Protein AF-A0A080WM13-F1 (afdb_monomer)

Sequence (183 aa):
MMDEALKKPSKRRIKKADGIDLADYADAEIEEVRKRMTDAARLDSIARKENRPAMHKLKMLPEVVSLLNRNQYVNSLIDPEINLLEAVKFFLEPLDDGSLPAYNIQRDLMAALLRLPINKETLIASGIGKVIVFYTKSKRPEIGIKRQAERLLAEWTRPILQRSDDYSKRVYEEVDFDPRYVT

InterPro domains:
  IPR017923 Transcription factor IIS, N-terminal [PF08711] (109-160)
  IPR017923 Transcription factor IIS, N-terminal [PS51319] (86-163)
  IPR035441 TFIIS/LEDGF domain superfamily [G3DSA:1.20.930.10] (23-166)
  IPR051037 RNA Polymerase II Transcription Factor IWS1 [PTHR46010] (2-180)

Solvent-accessible surface area (backbone atoms only — not comparable to full-atom values): 11029 Å² total; per-residue (Å²): 134,93,84,88,84,84,78,78,80,72,81,71,72,84,70,84,79,81,86,70,50,74,62,60,53,46,46,52,52,47,49,53,50,29,54,53,42,44,48,23,40,51,51,26,53,50,26,47,77,68,77,40,87,60,51,45,52,69,70,44,42,66,59,53,54,53,57,68,65,38,75,94,41,49,68,56,55,49,28,52,87,70,31,38,47,31,31,54,28,59,56,60,41,60,45,98,88,62,47,70,51,58,66,67,58,52,52,51,49,53,58,43,54,71,72,50,92,66,49,73,63,30,38,63,64,26,46,35,57,61,51,35,54,47,44,54,71,47,84,81,61,54,71,72,53,26,53,51,25,46,50,48,51,49,65,59,44,38,75,76,68,70,63,68,91,50,77,90,68,66,80,73,86,80,72,85,80,66,78,85,77,73,126

Mean predicted aligned error: 10.62 Å

Nearest PDB structures (foldseek):
  3o8z-assembly1_A  TM=9.354E-01  e=7.537E-11  Saccharomyces cerevisiae
  3nfq-assembly2_B  TM=9.398E-01  e=3.717E-10  Saccharomyces cerevisiae
  7xn7-assembly1_n  TM=9.592E-01  e=9.776E-10  Komagataella phaffii
  2xpp-assembly1_A  TM=9.517E-01  e=2.057E-08  Encephalitozoon cuniculi
  6zv1-assembly1_A  TM=9.000E-01  e=2.422E-07  Homo sapiens

pLDDT: mean 87.02, std 17.4, range [45.25, 98.75]

Organism: Trichophyton rubrum (strain ATCC MYA-4607 / CBS 118892) (NCBI:txid559305)

Secondary structure (DSSP, 8-state):
---S-------------S---HHHHHHHHHHHHHHHHHHHHHHHHHHHHTT----HHHHHHHHHHHHHT-GGGHHHHT-TTT-HHHHHHHHH---TTSPPPPHHHHHHHHHHHTTS---HHHHHHH-HHHHHHHHHH-SSS-HHHHHHHHHHHHHHHTTTTT--S-GGG---------GGG--

Foldseek 3Di:
DDDDPDDDPDPPDPPDDPPQPPLNVLLVVLLVLLVQLQVLLVVLLVCVVVVHDRCSNVVCLVVVLVSLPPPVNLCSCQDLVSLSLLSLLSQADQDPVRAGHDLCSLVSSLVSLLPHPHAPSSCVSNVSLVSLVCLCPDPRHDPNSNVSSVVSNCSHCCVVVVDDPPPVPDDDPPDPDDPVPDD

Structure (mmCIF, N/CA/C/O backbone):
data_AF-A0A080WM13-F1
#
_entry.id   AF-A0A080WM13-F1
#
loop_
_atom_site.group_PDB
_atom_site.id
_atom_site.type_symbol
_atom_site.label_atom_id
_atom_site.label_alt_id
_atom_site.label_comp_id
_atom_site.label_asym_id
_atom_site.label_entity_id
_atom_site.label_seq_id
_atom_site.pdbx_PDB_ins_code
_atom_site.Cartn_x
_atom_site.Cartn_y
_atom_site.Cartn_z
_atom_site.occupancy
_atom_site.B_iso_or_equiv
_atom_site.auth_seq_id
_atom_site.auth_comp_id
_atom_site.auth_asym_id
_atom_site.auth_atom_id
_atom_site.pdbx_PDB_model_num
ATOM 1 N N . MET A 1 1 ? -23.100 -19.941 -60.627 1.00 46.03 1 MET A N 1
ATOM 2 C CA . MET A 1 1 ? -21.758 -19.533 -60.161 1.00 46.03 1 MET A CA 1
ATOM 3 C C . MET A 1 1 ? -21.976 -18.231 -59.388 1.00 46.03 1 MET A C 1
ATOM 5 O O . MET A 1 1 ? -22.143 -17.214 -60.028 1.00 46.03 1 MET A O 1
ATOM 9 N N . MET A 1 2 ? -22.316 -18.171 -58.095 1.00 47.81 2 MET A N 1
ATOM 10 C CA . MET A 1 2 ? -21.687 -18.756 -56.900 1.00 47.81 2 MET A CA 1
ATOM 11 C C . MET A 1 2 ? -20.168 -18.583 -56.893 1.00 47.81 2 MET A C 1
ATOM 13 O O . MET A 1 2 ? -19.479 -19.584 -56.999 1.00 47.81 2 MET A O 1
ATOM 17 N N . ASP A 1 3 ? -19.685 -17.333 -56.823 1.00 50.75 3 ASP A N 1
ATOM 18 C CA . ASP A 1 3 ? -18.459 -17.003 -56.067 1.00 50.75 3 ASP A CA 1
ATOM 19 C C . ASP A 1 3 ? -18.240 -15.485 -55.832 1.00 50.75 3 ASP A C 1
ATOM 21 O O . ASP A 1 3 ? -17.163 -14.946 -56.066 1.00 50.75 3 ASP A O 1
ATOM 25 N N . GLU A 1 4 ? -19.260 -14.743 -55.383 1.00 50.62 4 GLU A N 1
ATOM 26 C CA . GLU A 1 4 ? -19.097 -13.303 -55.085 1.00 50.62 4 GLU A CA 1
ATOM 27 C C . GLU A 1 4 ? -19.695 -12.912 -53.729 1.00 50.62 4 GLU A C 1
ATOM 29 O O . GLU A 1 4 ? -20.431 -11.941 -53.584 1.00 50.62 4 GLU A O 1
ATOM 34 N N . ALA A 1 5 ? -19.406 -13.705 -52.697 1.00 54.12 5 ALA A N 1
ATOM 35 C CA . ALA A 1 5 ? -19.843 -13.387 -51.342 1.00 54.12 5 ALA A CA 1
ATOM 36 C C . ALA A 1 5 ? -18.945 -14.025 -50.280 1.00 54.12 5 ALA A C 1
ATOM 38 O O . ALA A 1 5 ? -19.422 -14.866 -49.537 1.00 54.12 5 ALA A O 1
ATOM 39 N N . LEU A 1 6 ? -17.660 -13.647 -50.186 1.00 55.00 6 LEU A N 1
ATOM 40 C CA . LEU A 1 6 ? -16.799 -13.985 -49.032 1.00 55.00 6 LEU A CA 1
ATOM 41 C C . LEU A 1 6 ? -15.522 -13.115 -48.966 1.00 55.00 6 LEU A C 1
ATOM 43 O O . LEU A 1 6 ? -14.398 -13.603 -48.921 1.00 55.00 6 LEU A O 1
ATOM 47 N N . LYS A 1 7 ? -15.669 -11.789 -48.877 1.00 52.06 7 LYS A N 1
ATOM 48 C CA . LYS A 1 7 ? -14.618 -10.929 -48.295 1.00 52.06 7 LYS A CA 1
ATOM 49 C C . LYS A 1 7 ? -15.181 -10.195 -47.086 1.00 52.06 7 LYS A C 1
ATOM 51 O O . LYS A 1 7 ? -15.676 -9.078 -47.179 1.00 52.06 7 LYS A O 1
ATOM 56 N N . LYS A 1 8 ? -15.107 -10.857 -45.925 1.00 49.03 8 LYS A N 1
ATOM 57 C CA . LYS A 1 8 ? -15.322 -10.222 -44.618 1.00 49.03 8 LYS A CA 1
ATOM 58 C C . LYS A 1 8 ? -14.336 -9.051 -44.485 1.00 49.03 8 LYS A C 1
ATOM 60 O O . LYS A 1 8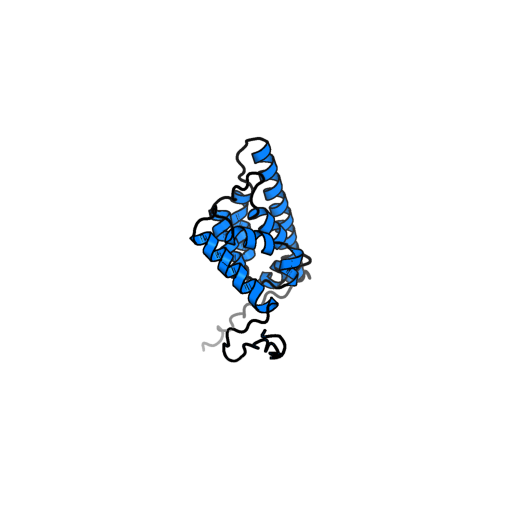 ? -13.133 -9.285 -44.630 1.00 49.03 8 LYS A O 1
ATOM 65 N N . PRO A 1 9 ? -14.778 -7.819 -44.182 1.00 45.25 9 PRO A N 1
ATOM 66 C CA . PRO A 1 9 ? -13.851 -6.763 -43.824 1.00 45.25 9 PRO A CA 1
ATOM 67 C C . PRO A 1 9 ? -13.192 -7.161 -42.502 1.00 45.25 9 PRO A C 1
ATOM 69 O O . PRO A 1 9 ? -13.828 -7.198 -41.449 1.00 45.25 9 PRO A O 1
ATOM 72 N N . SER A 1 10 ? -11.909 -7.519 -42.582 1.00 48.53 10 SER A N 1
ATOM 73 C CA . SER A 1 10 ? -11.010 -7.597 -41.435 1.00 48.53 10 SER A CA 1
ATOM 74 C C . SER A 1 10 ? -11.259 -6.365 -40.572 1.00 48.53 10 SER A C 1
ATOM 76 O O . SER A 1 10 ? -11.142 -5.240 -41.070 1.00 48.53 10 SER A O 1
ATOM 78 N N . LYS A 1 11 ? -11.675 -6.579 -39.315 1.00 49.88 11 LYS A N 1
ATOM 79 C CA . LYS A 1 11 ? -11.786 -5.530 -38.301 1.00 49.88 11 LYS A CA 1
ATOM 80 C C . LYS A 1 11 ? -10.430 -4.844 -38.246 1.00 49.88 11 LYS A C 1
ATOM 82 O O . LYS A 1 11 ? -9.495 -5.337 -37.616 1.00 49.88 11 LYS A O 1
ATOM 87 N N . ARG A 1 12 ? -10.315 -3.732 -38.974 1.00 46.84 12 ARG A N 1
ATOM 88 C CA . ARG A 1 12 ? -9.175 -2.834 -38.914 1.00 46.84 12 ARG A CA 1
ATOM 89 C C . ARG A 1 12 ? -9.019 -2.497 -37.441 1.00 46.84 12 ARG A C 1
ATOM 91 O O . ARG A 1 12 ? -9.889 -1.854 -36.862 1.00 46.84 12 ARG A O 1
ATOM 98 N N . ARG A 1 13 ? -7.929 -3.005 -36.854 1.00 49.91 13 ARG A N 1
ATOM 99 C CA . ARG A 1 13 ? -7.258 -2.442 -35.682 1.00 49.91 13 ARG A CA 1
ATOM 100 C C . ARG A 1 13 ? -7.575 -0.954 -35.649 1.00 49.91 13 ARG A C 1
ATOM 102 O O . ARG A 1 13 ? -7.212 -0.254 -36.594 1.00 49.91 13 ARG A O 1
ATOM 109 N N . ILE A 1 14 ? -8.280 -0.525 -34.608 1.00 54.00 14 ILE A N 1
ATOM 110 C CA . ILE A 1 14 ? -8.495 0.883 -34.296 1.00 54.00 14 ILE A CA 1
ATOM 111 C C . ILE A 1 14 ? -7.091 1.481 -34.170 1.00 54.00 14 ILE A C 1
ATOM 113 O O . ILE A 1 14 ? -6.392 1.299 -33.176 1.00 54.00 14 ILE A O 1
ATOM 117 N N . LYS A 1 15 ? -6.609 2.059 -35.271 1.00 49.53 15 LYS A N 1
ATOM 118 C CA . LYS A 1 15 ? -5.402 2.866 -35.310 1.00 49.53 15 LYS A CA 1
ATOM 119 C C . LYS A 1 15 ? -5.790 4.173 -34.642 1.00 49.53 15 LYS A C 1
ATOM 121 O O . LYS A 1 15 ? -6.624 4.882 -35.192 1.00 49.53 15 LYS A O 1
ATOM 126 N N . LYS A 1 16 ? -5.182 4.418 -33.477 1.00 55.41 16 LYS A N 1
ATOM 127 C CA . LYS A 1 16 ? -4.724 5.723 -32.981 1.00 55.41 16 LYS A CA 1
ATOM 128 C C . LYS A 1 16 ? -5.328 6.903 -33.756 1.00 55.41 16 LYS A C 1
ATOM 130 O O . LYS A 1 16 ? -4.712 7.400 -34.695 1.00 55.41 16 LYS A O 1
ATOM 135 N N . ALA A 1 17 ? -6.532 7.303 -33.377 1.00 47.34 17 ALA A N 1
ATOM 136 C CA . ALA A 1 17 ? -7.034 8.642 -33.632 1.00 47.34 17 ALA A CA 1
ATOM 137 C C . ALA A 1 17 ? -6.978 9.354 -32.276 1.00 47.34 17 ALA A C 1
ATOM 139 O O . ALA A 1 17 ? -7.395 8.761 -31.286 1.00 47.34 17 ALA A O 1
ATOM 140 N N . ASP A 1 18 ? -6.388 10.547 -32.259 1.00 55.22 18 ASP A N 1
ATOM 141 C CA . ASP A 1 18 ? -6.234 11.476 -31.122 1.00 55.22 18 ASP A CA 1
ATOM 142 C C . ASP A 1 18 ? -4.931 11.469 -30.317 1.00 55.22 18 ASP A C 1
ATOM 144 O O . ASP A 1 18 ? -4.881 12.108 -29.279 1.00 55.22 18 ASP A O 1
ATOM 148 N N . GLY A 1 19 ? -3.841 10.875 -30.818 1.00 53.22 19 GLY A N 1
ATOM 149 C CA . GLY A 1 19 ? -2.465 11.299 -30.475 1.00 53.22 19 GLY A CA 1
ATOM 150 C C . GLY A 1 19 ? -1.998 11.213 -29.010 1.00 53.22 19 GLY A C 1
ATOM 151 O O . GLY A 1 19 ? -0.817 11.435 -28.771 1.00 53.22 19 GLY A O 1
ATOM 152 N N . ILE A 1 20 ? -2.864 10.867 -28.059 1.00 57.84 20 ILE A N 1
ATOM 153 C CA . ILE A 1 20 ? -2.521 10.596 -26.666 1.00 57.84 20 ILE A CA 1
ATOM 154 C C . ILE A 1 20 ? -1.915 9.195 -26.639 1.00 57.84 20 ILE A C 1
ATOM 156 O O . ILE A 1 20 ? -2.535 8.234 -27.120 1.00 57.84 20 ILE A O 1
ATOM 160 N N . ASP A 1 21 ? -0.679 9.077 -26.151 1.00 81.06 21 ASP A N 1
ATOM 161 C CA . ASP A 1 21 ? -0.075 7.767 -25.968 1.00 81.06 21 ASP A CA 1
ATOM 162 C C . ASP A 1 21 ? -0.909 6.981 -24.947 1.00 81.06 21 ASP A C 1
ATOM 164 O O . ASP A 1 21 ? -1.404 7.521 -23.959 1.00 81.06 21 ASP A O 1
ATOM 168 N N . LEU A 1 22 ? -1.093 5.684 -25.186 1.00 78.69 22 LEU A N 1
ATOM 169 C CA . LEU A 1 22 ? -1.832 4.824 -24.261 1.00 78.69 22 LEU A CA 1
ATOM 170 C C . LEU A 1 22 ? -1.179 4.833 -22.865 1.00 78.69 22 LEU A C 1
ATOM 172 O O . LEU A 1 22 ? -1.876 4.650 -21.870 1.00 78.69 22 LEU A O 1
ATOM 176 N N . ALA A 1 23 ? 0.138 5.062 -22.821 1.00 82.25 23 ALA A N 1
ATOM 177 C CA . ALA A 1 23 ? 0.903 5.289 -21.601 1.00 82.25 23 ALA A CA 1
ATOM 178 C C . ALA A 1 23 ? 0.481 6.587 -20.890 1.00 82.25 23 ALA A C 1
ATOM 180 O O . ALA A 1 23 ? 0.056 6.519 -19.743 1.00 82.25 23 ALA A O 1
ATOM 181 N N . ASP A 1 24 ? 0.466 7.727 -21.589 1.00 88.44 24 ASP A N 1
ATOM 182 C CA . ASP A 1 24 ? 0.069 9.023 -21.015 1.00 88.44 24 ASP A CA 1
ATOM 183 C C . ASP A 1 24 ? -1.349 8.985 -20.423 1.00 88.44 24 ASP A C 1
ATOM 185 O O . ASP A 1 24 ? -1.625 9.569 -19.374 1.00 88.44 24 ASP A O 1
ATOM 189 N N . TYR A 1 25 ? -2.266 8.267 -21.083 1.00 90.12 25 TYR A N 1
ATOM 190 C CA . TYR A 1 25 ? -3.621 8.069 -20.569 1.00 90.12 25 TYR A CA 1
ATOM 191 C C . TYR A 1 25 ? -3.640 7.231 -19.282 1.00 90.12 25 TYR A C 1
ATOM 193 O O . TYR A 1 25 ? -4.361 7.564 -18.340 1.00 90.12 25 TYR A O 1
ATOM 201 N N . ALA A 1 26 ? -2.860 6.146 -19.232 1.00 91.25 26 ALA A N 1
ATOM 202 C CA . ALA A 1 26 ? -2.758 5.304 -18.044 1.00 91.25 26 ALA A CA 1
ATOM 203 C C . ALA A 1 26 ? -2.172 6.088 -16.862 1.00 91.25 26 ALA A C 1
ATOM 205 O O . ALA A 1 26 ? -2.720 6.027 -15.761 1.00 91.25 26 ALA A O 1
ATOM 206 N N . ASP A 1 27 ? -1.117 6.863 -17.104 1.00 94.75 27 ASP A N 1
ATOM 207 C CA . ASP A 1 27 ? -0.458 7.682 -16.088 1.00 94.75 27 ASP A CA 1
ATOM 208 C C . ASP A 1 27 ? -1.418 8.738 -15.528 1.00 94.75 27 ASP A C 1
ATOM 210 O O . ASP A 1 27 ? -1.539 8.883 -14.311 1.00 94.75 27 ASP A O 1
ATOM 214 N N . ALA A 1 28 ? -2.179 9.414 -16.397 1.00 95.44 28 ALA A N 1
ATOM 215 C CA . ALA A 1 28 ? -3.189 10.384 -15.983 1.00 95.44 28 ALA A CA 1
ATOM 216 C C . ALA A 1 28 ? -4.322 9.748 -15.154 1.00 95.44 28 ALA A C 1
ATOM 218 O O . ALA A 1 28 ? -4.704 10.298 -14.117 1.00 95.44 28 ALA A O 1
ATOM 219 N N . GLU A 1 29 ? -4.842 8.585 -15.571 1.00 96.06 29 GLU A N 1
ATOM 220 C CA . GLU A 1 29 ? -5.883 7.854 -14.828 1.00 96.06 29 GLU A CA 1
ATOM 221 C C . GLU A 1 29 ? -5.368 7.417 -13.447 1.00 96.06 29 GLU A C 1
ATOM 223 O O . GLU A 1 29 ? -6.053 7.587 -12.434 1.00 96.06 29 GLU A O 1
ATOM 228 N N . ILE A 1 30 ? -4.145 6.885 -13.380 1.00 97.88 30 ILE A N 1
ATOM 229 C CA . ILE A 1 30 ? -3.531 6.442 -12.124 1.00 97.88 30 ILE A CA 1
ATOM 230 C C . ILE A 1 30 ? -3.275 7.627 -11.196 1.00 97.88 30 ILE A C 1
ATOM 232 O O . ILE A 1 30 ? -3.552 7.528 -10.001 1.00 97.88 30 ILE A O 1
ATOM 236 N N . GLU A 1 31 ? -2.792 8.748 -11.725 1.00 98.00 31 GLU A N 1
ATOM 237 C CA . GLU A 1 31 ? -2.545 9.959 -10.947 1.00 98.00 31 GLU A CA 1
ATOM 238 C C . GLU A 1 31 ? -3.843 10.534 -10.362 1.00 98.00 31 GLU A C 1
ATOM 240 O O . GLU A 1 31 ? -3.883 10.962 -9.204 1.00 98.00 31 GLU A O 1
ATOM 245 N N . GLU A 1 32 ? -4.940 10.503 -11.121 1.00 97.88 32 GLU A N 1
ATOM 246 C CA . GLU A 1 32 ? -6.253 10.904 -10.616 1.00 97.88 32 GLU A CA 1
ATOM 247 C C . GLU A 1 32 ? -6.730 9.981 -9.484 1.00 97.88 32 GLU A C 1
ATOM 249 O O . GLU A 1 32 ? -7.150 10.453 -8.418 1.00 97.88 32 GLU A O 1
ATOM 254 N N . VAL A 1 33 ? -6.625 8.661 -9.676 1.00 98.38 33 VAL A N 1
ATOM 255 C CA . VAL A 1 33 ? -6.988 7.679 -8.646 1.00 98.38 33 VAL A CA 1
ATOM 256 C C . VAL A 1 33 ? -6.112 7.860 -7.407 1.00 98.38 33 VAL A C 1
ATOM 258 O O . VAL A 1 33 ? -6.638 7.872 -6.295 1.00 98.38 33 VAL A O 1
ATOM 261 N N . ARG A 1 34 ? -4.805 8.092 -7.567 1.00 98.50 34 ARG A N 1
ATOM 262 C CA . ARG A 1 34 ? -3.876 8.362 -6.462 1.00 98.50 34 ARG A CA 1
ATOM 263 C C . ARG A 1 34 ? -4.334 9.549 -5.620 1.00 98.50 34 ARG A C 1
ATOM 265 O O . ARG A 1 34 ? -4.429 9.424 -4.399 1.00 98.50 34 ARG A O 1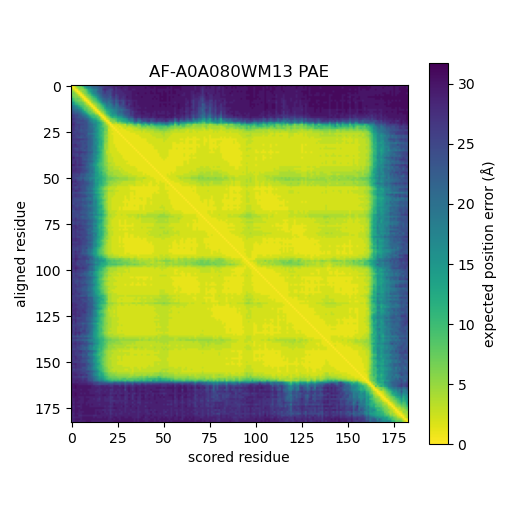
ATOM 272 N N . LYS A 1 35 ? -4.678 10.678 -6.250 1.00 98.50 35 LYS A N 1
ATOM 273 C CA . LYS A 1 35 ? -5.185 11.872 -5.547 1.00 98.50 35 LYS A CA 1
ATOM 274 C C . LYS A 1 35 ? -6.444 11.557 -4.745 1.00 98.50 35 LYS A C 1
ATOM 276 O O . LYS A 1 35 ? -6.521 11.901 -3.565 1.00 98.50 35 LYS A O 1
ATOM 281 N N . ARG A 1 36 ? -7.408 10.858 -5.354 1.00 98.62 36 ARG A N 1
ATOM 282 C CA . ARG A 1 36 ? -8.655 10.462 -4.680 1.00 98.62 36 ARG A CA 1
ATOM 283 C C . ARG A 1 36 ? -8.411 9.478 -3.535 1.00 98.62 36 ARG A C 1
ATOM 285 O O . ARG A 1 36 ? -9.059 9.599 -2.498 1.00 98.62 36 ARG A O 1
ATOM 292 N N . MET A 1 37 ? -7.451 8.561 -3.669 1.00 98.75 37 MET A N 1
ATOM 293 C CA . MET A 1 37 ? -7.059 7.645 -2.594 1.00 98.75 37 MET A CA 1
ATOM 294 C C . MET A 1 37 ? -6.463 8.405 -1.409 1.00 98.75 37 MET A C 1
ATOM 296 O O . MET A 1 37 ? -6.899 8.216 -0.272 1.00 98.75 37 MET A O 1
ATOM 300 N N . THR A 1 38 ? -5.506 9.297 -1.658 1.00 98.50 38 THR A N 1
ATOM 301 C CA . THR A 1 38 ? -4.903 10.122 -0.604 1.00 98.50 38 THR A CA 1
ATOM 302 C C . THR A 1 38 ? -5.965 10.946 0.122 1.00 98.50 38 THR A C 1
ATOM 304 O O . THR A 1 38 ? -5.982 10.992 1.355 1.00 98.50 38 THR A O 1
ATOM 307 N N . ASP A 1 39 ? -6.914 11.524 -0.617 1.00 98.56 39 ASP A N 1
ATOM 308 C CA . ASP A 1 39 ? -7.994 12.301 -0.014 1.00 98.56 39 ASP A CA 1
ATOM 309 C C . ASP A 1 39 ? -8.976 11.421 0.779 1.00 98.56 39 ASP A C 1
ATOM 311 O O . ASP A 1 39 ? -9.350 11.768 1.897 1.00 98.56 39 ASP A O 1
ATOM 315 N N . ALA A 1 40 ? -9.314 10.222 0.290 1.00 98.56 40 ALA A N 1
ATOM 316 C CA . ALA A 1 40 ? -10.130 9.255 1.028 1.00 98.56 40 ALA A CA 1
ATOM 317 C C . ALA A 1 40 ? -9.473 8.822 2.351 1.00 98.56 40 ALA A C 1
ATOM 319 O O . ALA A 1 40 ? -10.147 8.713 3.381 1.00 98.56 40 ALA A O 1
ATOM 320 N N . ALA A 1 41 ? -8.155 8.601 2.356 1.00 98.12 41 ALA A N 1
ATOM 321 C CA . ALA A 1 41 ? -7.412 8.287 3.573 1.00 98.12 41 ALA A CA 1
ATOM 322 C C . ALA A 1 41 ? -7.428 9.461 4.568 1.00 98.12 41 ALA A C 1
ATOM 324 O O . ALA A 1 41 ? -7.696 9.254 5.758 1.00 98.12 41 ALA A O 1
ATOM 325 N N . ARG A 1 42 ? -7.227 10.693 4.077 1.00 97.75 42 ARG A N 1
ATOM 326 C CA . ARG A 1 42 ? -7.302 11.929 4.870 1.00 97.75 42 ARG A CA 1
ATOM 327 C C . ARG A 1 42 ? -8.692 12.138 5.475 1.00 97.75 42 ARG A C 1
ATOM 329 O O . ARG A 1 42 ? -8.799 12.374 6.678 1.00 97.75 42 ARG A O 1
ATOM 336 N N . LEU A 1 43 ? -9.749 12.015 4.674 1.00 98.12 43 LEU A N 1
ATOM 337 C CA . LEU A 1 43 ? -11.139 12.175 5.111 1.00 98.12 43 LEU A CA 1
ATOM 338 C C . LEU A 1 43 ? -11.531 1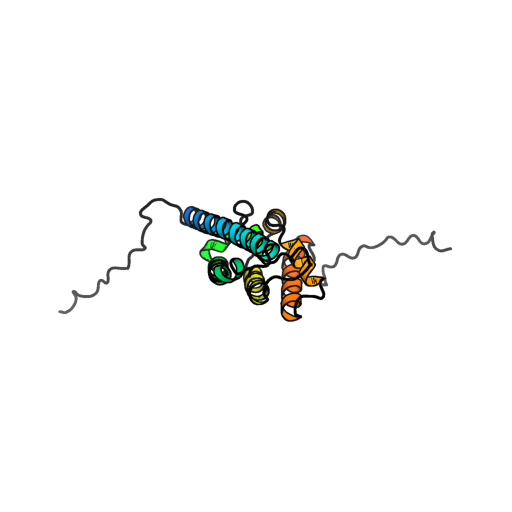1.141 6.167 1.00 98.12 43 LEU A C 1
ATOM 340 O O . LEU A 1 43 ? -12.203 11.479 7.136 1.00 98.12 43 LEU A O 1
ATOM 344 N N . ASP A 1 44 ? -11.070 9.897 6.035 1.00 97.50 44 ASP A N 1
ATOM 345 C CA . ASP A 1 44 ? -11.283 8.884 7.068 1.00 97.50 44 ASP A CA 1
ATOM 346 C C . ASP A 1 44 ? -10.528 9.190 8.368 1.00 97.50 44 ASP A C 1
ATOM 348 O O . ASP A 1 44 ? -11.048 8.913 9.447 1.00 97.50 44 ASP A O 1
ATOM 352 N N . SER A 1 45 ? -9.320 9.759 8.292 1.00 95.19 45 SER A N 1
ATOM 353 C CA . SER A 1 45 ? -8.592 10.219 9.484 1.00 95.19 45 SER A CA 1
ATOM 354 C C . SER A 1 45 ? -9.361 11.332 10.204 1.00 95.19 45 SER A C 1
ATOM 356 O O . SER A 1 45 ? -9.564 11.254 11.416 1.00 95.19 45 SER A O 1
ATOM 358 N N . ILE A 1 46 ? -9.878 12.315 9.457 1.00 96.06 46 ILE A N 1
ATOM 359 C CA . ILE A 1 46 ? -10.714 13.401 9.993 1.00 96.06 46 ILE A CA 1
ATOM 360 C C . ILE A 1 46 ? -11.996 12.845 10.618 1.00 96.06 46 ILE A C 1
ATOM 362 O O . ILE A 1 46 ? -12.278 13.133 11.777 1.00 96.06 46 ILE A O 1
ATOM 366 N N . ALA A 1 47 ? -12.735 11.997 9.895 1.00 96.00 47 ALA A N 1
ATOM 367 C CA . ALA A 1 47 ? -13.980 11.414 10.387 1.00 96.00 47 ALA A CA 1
ATOM 368 C C . ALA A 1 47 ? -13.770 10.682 11.719 1.00 96.00 47 ALA A C 1
ATOM 370 O O . ALA A 1 47 ? -14.537 10.897 12.652 1.00 96.00 47 ALA A O 1
ATOM 371 N N . ARG A 1 48 ? -12.693 9.894 11.855 1.00 93.00 48 ARG A N 1
ATOM 372 C CA . ARG A 1 48 ? -12.383 9.226 13.128 1.00 93.00 48 ARG A CA 1
ATOM 373 C C . ARG A 1 48 ? -12.035 10.201 14.247 1.00 93.00 48 ARG A C 1
ATOM 375 O O . ARG A 1 48 ? -12.530 10.013 15.352 1.00 93.00 48 ARG A O 1
ATOM 382 N N . LYS A 1 49 ? -11.234 11.239 13.976 1.00 93.56 49 LYS A N 1
ATOM 383 C CA . LYS A 1 49 ? -10.923 12.288 14.968 1.00 93.56 49 LYS A CA 1
ATOM 384 C C . LYS A 1 49 ? -12.187 12.999 15.460 1.00 93.56 49 LYS A C 1
ATOM 386 O O . LYS A 1 49 ? -12.271 13.372 16.623 1.00 93.56 49 LYS A O 1
ATOM 391 N N . GLU A 1 50 ? -13.186 13.124 14.593 1.00 95.56 50 GLU A N 1
ATOM 392 C CA . GLU A 1 50 ? -14.507 13.680 14.900 1.00 95.56 50 GLU A CA 1
ATOM 393 C C . GLU A 1 50 ? -15.504 12.645 15.463 1.00 95.56 50 GLU A C 1
ATOM 395 O O . GLU A 1 50 ? -16.686 12.954 15.607 1.00 95.56 50 GLU A O 1
ATOM 400 N N . ASN A 1 51 ? -15.063 11.421 15.781 1.00 94.62 51 ASN A N 1
ATOM 401 C CA . ASN A 1 51 ? -15.905 10.301 16.230 1.00 94.62 51 ASN A CA 1
ATOM 402 C C . ASN A 1 51 ? -17.061 9.951 15.271 1.00 94.62 51 ASN A C 1
ATOM 404 O O . ASN A 1 51 ? -18.128 9.497 15.686 1.00 94.62 51 ASN A O 1
ATOM 408 N N . ARG A 1 52 ? -16.851 10.144 13.967 1.00 96.00 52 ARG A N 1
ATOM 409 C CA . ARG A 1 52 ? -17.778 9.767 12.896 1.00 96.00 52 ARG A CA 1
ATOM 410 C C . ARG A 1 52 ? -17.299 8.509 12.161 1.00 96.00 52 ARG A C 1
ATOM 412 O O . ARG A 1 52 ? -16.095 8.255 12.079 1.00 96.00 52 ARG A O 1
ATOM 419 N N . PRO A 1 53 ? -18.218 7.724 11.570 1.00 94.25 53 PRO A N 1
ATOM 420 C CA . PRO A 1 53 ? -17.854 6.572 10.750 1.00 94.25 53 PRO A CA 1
ATOM 421 C C . PRO A 1 53 ? -16.949 6.950 9.567 1.00 94.25 53 PRO A C 1
ATOM 423 O O . PRO A 1 53 ? -17.284 7.813 8.756 1.00 94.25 53 PRO A O 1
ATOM 426 N N . ALA A 1 54 ? -15.821 6.253 9.442 1.00 95.44 54 ALA A N 1
ATOM 427 C CA . ALA A 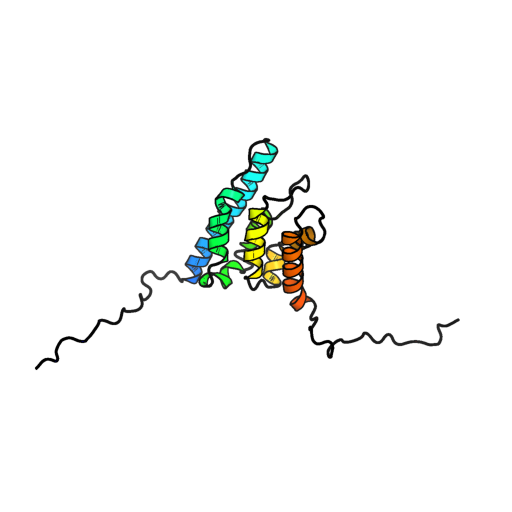1 54 ? -14.844 6.422 8.369 1.00 95.44 54 ALA A CA 1
ATOM 428 C C . ALA A 1 54 ? -15.065 5.366 7.275 1.00 95.44 54 ALA A C 1
ATOM 430 O O . ALA A 1 54 ? -14.736 4.193 7.458 1.00 95.44 54 ALA A O 1
ATOM 431 N N . MET A 1 55 ? -15.664 5.778 6.155 1.00 96.50 55 MET A N 1
ATOM 432 C CA . MET A 1 55 ? -16.121 4.879 5.087 1.00 96.50 55 MET A CA 1
ATOM 433 C C . MET A 1 55 ? -15.500 5.179 3.717 1.00 96.50 55 MET A C 1
ATOM 435 O O . MET A 1 55 ? -15.781 4.456 2.762 1.00 96.50 55 MET A O 1
ATOM 439 N N . HIS A 1 56 ? -14.685 6.224 3.575 1.00 98.38 56 HIS A N 1
ATOM 440 C CA . HIS A 1 56 ? -14.183 6.677 2.275 1.00 98.38 56 HIS A CA 1
ATOM 441 C C . HIS A 1 56 ? -13.228 5.654 1.662 1.00 98.38 56 HIS A C 1
ATOM 443 O O . HIS A 1 56 ? -13.417 5.270 0.508 1.00 98.38 56 HIS A O 1
ATOM 449 N N . LYS A 1 57 ? -12.278 5.119 2.444 1.00 98.38 57 LYS A N 1
ATOM 450 C CA . LYS A 1 57 ? -11.383 4.056 1.958 1.00 98.38 57 LYS A CA 1
ATOM 451 C C . LYS A 1 57 ? -12.154 2.803 1.545 1.00 98.38 57 LYS A C 1
ATOM 453 O O . LYS A 1 57 ? -11.880 2.217 0.504 1.00 98.38 57 LYS A O 1
ATOM 458 N N . LEU A 1 58 ? -13.150 2.414 2.342 1.00 97.94 58 LEU A N 1
ATOM 459 C CA . LEU A 1 58 ? -14.004 1.257 2.063 1.00 97.94 58 LEU A CA 1
ATOM 460 C C . LEU A 1 58 ? -14.799 1.418 0.765 1.00 97.94 58 LEU A C 1
ATOM 462 O O . LEU A 1 58 ? -14.867 0.481 -0.024 1.00 97.94 58 LEU A O 1
ATOM 466 N N . LYS A 1 59 ? -15.374 2.604 0.533 1.00 98.31 59 LYS A N 1
ATOM 467 C CA . LYS A 1 59 ? -16.114 2.917 -0.697 1.00 98.31 59 LYS A CA 1
ATOM 468 C C . LYS A 1 59 ? -15.219 2.892 -1.934 1.00 98.31 59 LYS A C 1
ATOM 470 O O . LYS A 1 59 ? -15.674 2.475 -2.991 1.00 98.31 59 LYS A O 1
ATOM 475 N N . MET A 1 60 ? -13.965 3.316 -1.797 1.00 98.44 60 MET A N 1
ATOM 476 C CA . MET A 1 60 ? -13.019 3.385 -2.910 1.00 98.44 60 MET A CA 1
ATOM 477 C C . MET A 1 60 ? -12.336 2.042 -3.220 1.00 98.44 60 MET A C 1
ATOM 479 O O . MET A 1 60 ? -11.869 1.828 -4.335 1.00 98.44 60 MET A O 1
ATOM 483 N N . LEU A 1 61 ? -12.298 1.110 -2.261 1.00 98.69 61 LEU A N 1
ATOM 484 C CA . LEU A 1 61 ? -11.589 -0.168 -2.388 1.00 98.69 61 LEU A CA 1
ATOM 485 C C . LEU A 1 61 ? -11.884 -0.947 -3.692 1.00 98.69 61 LEU A C 1
ATOM 487 O O . LEU A 1 61 ? -10.918 -1.401 -4.306 1.00 98.69 61 LEU A O 1
ATOM 491 N N . PRO A 1 62 ? -13.141 -1.095 -4.169 1.00 98.56 62 PRO A N 1
ATOM 492 C CA . PRO A 1 62 ? -13.416 -1.840 -5.401 1.00 98.56 62 PRO A CA 1
ATOM 493 C C . PRO A 1 62 ? -12.745 -1.236 -6.640 1.00 98.56 62 PRO A C 1
ATOM 495 O O . PRO A 1 62 ? -12.243 -1.964 -7.495 1.00 98.56 62 PRO A O 1
ATOM 498 N N . GLU A 1 63 ? -12.706 0.093 -6.723 1.00 98.44 63 GLU A N 1
ATOM 499 C CA . GLU A 1 63 ? -12.055 0.815 -7.813 1.00 98.44 63 GLU A CA 1
ATOM 500 C C . GLU A 1 63 ? -10.537 0.627 -7.766 1.00 98.44 63 GLU A C 1
ATOM 502 O O . GLU A 1 63 ? -9.929 0.273 -8.776 1.00 98.44 63 GLU A O 1
ATOM 507 N N . VAL A 1 64 ? -9.937 0.778 -6.581 1.00 98.56 64 VAL A N 1
ATOM 508 C CA . VAL A 1 64 ? -8.492 0.598 -6.376 1.00 98.56 64 VAL A CA 1
ATOM 509 C C . VAL A 1 64 ? -8.065 -0.818 -6.752 1.00 98.56 64 VAL A C 1
ATOM 511 O O . VAL A 1 64 ? -7.106 -1.006 -7.496 1.00 98.56 64 VAL A O 1
ATOM 514 N N . VAL A 1 65 ? -8.798 -1.833 -6.289 1.00 98.44 65 VAL A N 1
ATOM 515 C CA . VAL A 1 65 ? -8.508 -3.237 -6.614 1.00 98.44 65 VAL A CA 1
ATOM 516 C C . VAL A 1 65 ? -8.676 -3.498 -8.112 1.00 98.44 65 VAL A C 1
ATOM 518 O O . VAL A 1 65 ? -7.870 -4.222 -8.694 1.00 98.44 65 VAL A O 1
ATOM 521 N N . SER A 1 66 ? -9.688 -2.911 -8.756 1.00 98.06 66 SER A N 1
ATOM 522 C CA . SER A 1 66 ? -9.871 -3.014 -10.208 1.00 98.06 66 SER A CA 1
ATOM 523 C C . SER A 1 66 ? -8.677 -2.432 -10.967 1.00 98.06 66 SER A C 1
ATOM 525 O O . SER A 1 66 ? -8.130 -3.101 -11.845 1.00 98.06 66 SER A O 1
ATOM 527 N N . LEU A 1 67 ? -8.219 -1.235 -10.583 1.00 98.06 67 LEU A N 1
ATOM 528 C CA . LEU A 1 67 ? -7.062 -0.570 -11.181 1.00 98.06 67 LEU A CA 1
ATOM 529 C C . LEU A 1 67 ? -5.779 -1.402 -11.022 1.00 98.06 67 LEU A C 1
ATOM 531 O O . LEU A 1 67 ? -5.106 -1.672 -12.014 1.00 98.06 67 LEU A O 1
ATOM 535 N N . LEU A 1 68 ? -5.481 -1.871 -9.804 1.00 97.88 68 LEU A N 1
ATOM 536 C CA . LEU A 1 68 ? -4.271 -2.653 -9.503 1.00 97.88 68 LEU A CA 1
ATOM 537 C C . LEU A 1 68 ? -4.204 -3.993 -10.258 1.00 97.88 68 LEU A C 1
ATOM 539 O O . LEU A 1 68 ? -3.126 -4.561 -10.403 1.00 97.88 68 LEU A O 1
ATOM 543 N N . ASN A 1 69 ? -5.337 -4.510 -10.742 1.00 96.38 69 ASN A N 1
ATOM 544 C CA . ASN A 1 69 ? -5.397 -5.749 -11.524 1.00 96.38 69 ASN A CA 1
ATOM 545 C C . ASN A 1 69 ? -5.293 -5.526 -13.047 1.00 96.38 69 ASN A C 1
ATOM 547 O O . ASN A 1 69 ? -5.365 -6.493 -13.810 1.00 96.38 69 ASN A O 1
ATOM 551 N N . ARG A 1 70 ? -5.136 -4.284 -13.528 1.00 96.06 70 ARG A N 1
ATOM 552 C CA . ARG A 1 70 ? -4.997 -4.004 -14.964 1.00 96.06 70 ARG A CA 1
ATOM 553 C C . ARG A 1 70 ? -3.572 -4.289 -15.438 1.00 96.06 70 ARG A C 1
ATOM 555 O O . ARG A 1 70 ? -2.682 -3.459 -15.299 1.00 96.06 70 ARG A O 1
ATOM 562 N N . ASN A 1 71 ? -3.381 -5.431 -16.099 1.00 94.00 71 ASN A N 1
ATOM 563 C CA . ASN A 1 71 ? -2.077 -5.847 -16.643 1.00 94.00 71 ASN A CA 1
ATOM 564 C C . ASN A 1 71 ? -1.425 -4.796 -17.556 1.00 94.00 71 ASN A C 1
ATOM 566 O O . ASN A 1 71 ? -0.211 -4.628 -17.542 1.00 94.00 71 ASN A O 1
ATOM 570 N N . GLN A 1 72 ? -2.229 -4.075 -18.340 1.00 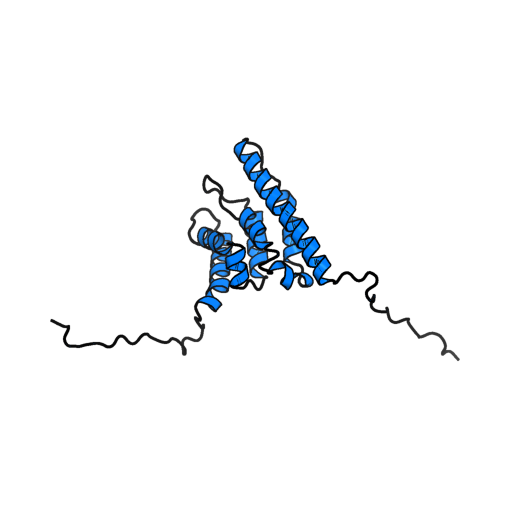93.44 72 GLN A N 1
ATOM 571 C CA . GLN A 1 72 ? -1.730 -3.048 -19.257 1.00 93.44 72 GLN A CA 1
ATOM 572 C C . GLN A 1 72 ? -1.187 -1.798 -18.540 1.00 93.44 72 GLN A C 1
ATOM 574 O O . GLN A 1 72 ? -0.524 -0.991 -19.177 1.00 93.44 72 GLN A O 1
ATOM 579 N N . TYR A 1 73 ? -1.460 -1.639 -17.239 1.00 95.94 73 TYR A N 1
ATOM 580 C CA . TYR A 1 73 ? -1.031 -0.495 -16.427 1.00 95.94 73 TYR A CA 1
ATOM 581 C C . TYR A 1 73 ? 0.142 -0.827 -15.506 1.00 95.94 73 TYR A C 1
ATOM 583 O O . TYR A 1 73 ? 0.601 0.044 -14.782 1.00 95.94 73 TYR A O 1
ATOM 591 N N . VAL A 1 74 ? 0.644 -2.068 -15.513 1.00 96.12 74 VAL A N 1
ATOM 592 C CA . VAL A 1 74 ? 1.637 -2.538 -14.531 1.00 96.12 74 VAL A CA 1
ATOM 593 C C . VAL A 1 74 ? 2.850 -1.616 -14.434 1.00 96.12 74 VAL A C 1
ATOM 595 O O . VAL A 1 74 ? 3.244 -1.303 -13.318 1.00 96.12 74 VAL A O 1
ATOM 598 N N . ASN A 1 75 ? 3.389 -1.146 -15.564 1.00 95.19 75 ASN A N 1
ATOM 599 C CA . ASN A 1 75 ? 4.545 -0.245 -15.576 1.00 95.19 75 ASN A CA 1
ATOM 600 C C . ASN A 1 75 ? 4.247 1.068 -14.838 1.00 95.19 75 ASN A C 1
ATOM 602 O O . ASN A 1 75 ? 4.989 1.430 -13.934 1.00 95.19 75 ASN A O 1
ATOM 606 N N . SER A 1 76 ? 3.124 1.711 -15.152 1.00 96.56 76 SER A N 1
ATOM 607 C CA . SER A 1 76 ? 2.678 2.948 -14.505 1.00 96.56 76 SER A CA 1
ATOM 608 C C . SER A 1 76 ? 2.287 2.744 -13.032 1.00 96.56 76 SER A C 1
ATOM 610 O O . SER A 1 76 ? 2.517 3.603 -12.188 1.00 96.56 76 SER A O 1
ATOM 612 N N . LEU A 1 77 ? 1.723 1.581 -12.678 1.00 97.75 77 LEU A N 1
ATOM 613 C CA . LEU A 1 77 ? 1.329 1.257 -11.298 1.00 97.75 77 LEU A CA 1
ATOM 614 C C . LEU A 1 77 ? 2.529 1.138 -10.350 1.00 97.75 77 LEU A C 1
ATOM 616 O O . LEU A 1 77 ? 2.385 1.405 -9.155 1.00 97.75 77 LEU A O 1
ATOM 620 N N . ILE A 1 78 ? 3.681 0.700 -10.866 1.00 97.12 78 ILE A N 1
ATOM 621 C CA . ILE A 1 78 ? 4.925 0.558 -10.099 1.00 97.12 78 ILE A CA 1
ATOM 622 C C . ILE A 1 78 ? 5.911 1.703 -10.352 1.00 97.12 78 ILE A C 1
ATOM 624 O O . ILE A 1 78 ? 7.018 1.658 -9.817 1.00 97.12 78 ILE A O 1
ATOM 628 N N . ASP A 1 79 ? 5.541 2.711 -11.141 1.00 97.44 79 ASP A N 1
ATOM 629 C CA . ASP A 1 79 ? 6.411 3.847 -11.428 1.00 97.44 79 ASP A CA 1
ATOM 630 C C . ASP A 1 79 ? 6.677 4.655 -10.137 1.00 97.44 79 ASP A C 1
ATOM 632 O O . ASP A 1 79 ? 5.722 5.125 -9.498 1.00 97.44 79 ASP A O 1
ATOM 636 N N . PRO A 1 80 ? 7.949 4.808 -9.713 1.00 97.31 80 PRO A N 1
ATOM 637 C CA . PRO A 1 80 ? 8.313 5.605 -8.545 1.00 97.31 80 PRO A CA 1
ATOM 638 C C . PRO A 1 80 ? 7.883 7.077 -8.615 1.00 97.31 80 PRO A C 1
ATOM 640 O O . PRO A 1 80 ? 7.660 7.666 -7.559 1.00 97.31 80 PRO A O 1
ATOM 643 N N . GLU A 1 81 ? 7.744 7.661 -9.807 1.00 96.88 81 GLU A N 1
ATOM 644 C CA . GLU A 1 81 ? 7.374 9.072 -9.987 1.00 96.88 81 GLU A CA 1
ATOM 645 C C . GLU A 1 81 ? 5.863 9.287 -9.835 1.00 96.88 81 GLU A C 1
ATOM 647 O O . GLU A 1 81 ? 5.419 10.230 -9.176 1.00 96.88 81 GLU A O 1
ATOM 652 N N . ILE A 1 82 ? 5.052 8.369 -10.373 1.00 96.25 82 ILE A N 1
ATOM 653 C CA . ILE A 1 82 ? 3.593 8.385 -10.185 1.00 96.25 82 ILE A CA 1
ATOM 654 C C . ILE A 1 82 ? 3.260 8.033 -8.728 1.00 96.25 82 ILE A C 1
ATOM 656 O O . ILE A 1 82 ? 2.416 8.660 -8.087 1.00 96.25 82 ILE A O 1
ATOM 660 N N . ASN A 1 83 ? 3.958 7.045 -8.164 1.00 97.44 83 ASN A N 1
ATOM 661 C CA . ASN A 1 83 ? 3.901 6.667 -6.752 1.00 97.44 83 ASN A CA 1
ATOM 662 C C . ASN A 1 83 ? 2.487 6.336 -6.226 1.00 97.44 83 ASN A C 1
ATOM 664 O O . ASN A 1 83 ? 2.123 6.683 -5.099 1.00 97.44 83 ASN A O 1
ATOM 668 N N . LEU A 1 84 ? 1.667 5.628 -7.013 1.00 98.44 84 LEU A N 1
ATOM 669 C CA . LEU A 1 84 ? 0.350 5.148 -6.560 1.00 98.44 84 LEU A CA 1
ATOM 670 C C . LEU A 1 84 ? 0.455 4.315 -5.270 1.00 98.44 84 LEU A C 1
ATOM 672 O O . LEU A 1 84 ? -0.424 4.374 -4.406 1.00 98.44 84 LEU A O 1
ATOM 676 N N . LEU A 1 85 ? 1.531 3.535 -5.122 1.00 98.56 85 LEU A N 1
ATOM 677 C CA . LEU A 1 85 ? 1.714 2.657 -3.967 1.00 98.56 85 LEU A CA 1
ATOM 678 C C . LEU A 1 85 ? 1.882 3.420 -2.645 1.00 98.56 85 LEU A C 1
ATOM 680 O O . LEU A 1 85 ? 1.623 2.843 -1.589 1.00 98.56 85 LEU A O 1
ATOM 684 N N . GLU A 1 86 ? 2.228 4.711 -2.666 1.00 98.69 86 GLU A N 1
ATOM 685 C CA . GLU A 1 86 ? 2.144 5.552 -1.469 1.00 98.69 86 GLU A CA 1
ATOM 686 C C . GLU A 1 86 ? 0.692 5.721 -0.996 1.00 98.69 86 GLU A C 1
ATOM 688 O O . GLU A 1 86 ? 0.398 5.626 0.198 1.00 98.69 86 GLU A O 1
ATOM 693 N N . ALA A 1 87 ? -0.250 5.902 -1.919 1.00 98.62 87 ALA A N 1
ATOM 694 C CA . ALA A 1 87 ? -1.658 5.980 -1.560 1.00 98.62 87 ALA A CA 1
ATOM 695 C C . ALA A 1 87 ? -2.188 4.623 -1.056 1.00 98.62 87 ALA A C 1
ATOM 697 O O . ALA A 1 87 ? -2.970 4.570 -0.104 1.00 98.62 87 ALA A O 1
ATOM 698 N N . VAL A 1 88 ? -1.705 3.508 -1.625 1.00 98.75 88 VAL A N 1
ATOM 699 C CA . VAL A 1 88 ? -1.974 2.151 -1.103 1.00 98.75 88 VAL A CA 1
ATOM 700 C C . VAL A 1 88 ? -1.413 1.990 0.316 1.00 98.75 88 VAL A C 1
ATOM 702 O O . VAL A 1 88 ? -2.086 1.423 1.180 1.00 98.75 88 VAL A O 1
ATOM 705 N N . LYS A 1 89 ? -0.219 2.532 0.595 1.00 98.62 89 LYS A N 1
ATOM 706 C CA . LYS A 1 89 ? 0.363 2.571 1.944 1.00 98.62 89 LYS A CA 1
ATOM 707 C C . LYS A 1 89 ? -0.587 3.269 2.923 1.00 98.62 89 LYS A C 1
ATOM 709 O O . LYS A 1 89 ? -0.899 2.666 3.945 1.00 98.62 89 LYS A O 1
ATOM 714 N N . PHE A 1 90 ? -1.133 4.446 2.604 1.00 98.44 90 PHE A N 1
ATOM 715 C CA . PHE A 1 90 ? -2.086 5.145 3.489 1.00 98.44 90 PHE A CA 1
ATOM 716 C C . PHE A 1 90 ? -3.367 4.349 3.779 1.00 98.44 90 PHE A C 1
ATOM 718 O O . PHE A 1 90 ? -3.997 4.530 4.822 1.00 98.44 90 PHE A O 1
ATOM 725 N N . PHE A 1 91 ? -3.771 3.447 2.881 1.00 98.56 91 PHE A N 1
ATOM 726 C CA . PHE A 1 91 ? -4.900 2.554 3.142 1.00 98.56 91 PHE A CA 1
ATOM 727 C C . PHE A 1 91 ? -4.564 1.452 4.144 1.00 98.56 91 PHE A C 1
ATOM 729 O O . PHE A 1 91 ? -5.455 1.013 4.873 1.00 98.56 91 PHE A O 1
ATOM 736 N N . LEU A 1 92 ? -3.308 1.005 4.158 1.00 98.50 92 LEU A N 1
ATOM 737 C CA . LEU A 1 92 ? -2.817 -0.092 4.984 1.00 98.50 92 LEU A CA 1
ATOM 738 C C . LEU A 1 92 ? -2.211 0.370 6.312 1.00 98.50 92 LEU A C 1
ATOM 740 O O . LEU A 1 92 ? -2.094 -0.453 7.221 1.00 98.50 92 LEU A O 1
ATOM 744 N N . GLU A 1 93 ? -1.824 1.638 6.439 1.00 97.38 93 GLU A N 1
ATOM 745 C CA . GLU A 1 93 ? -1.197 2.164 7.650 1.00 97.38 93 GLU A CA 1
ATOM 746 C C . GLU A 1 93 ? -2.074 1.943 8.897 1.00 97.38 93 GLU A C 1
ATOM 748 O O . GLU A 1 93 ? -3.289 2.181 8.865 1.00 97.38 93 GLU A O 1
ATOM 753 N N . PRO A 1 94 ? -1.474 1.473 10.008 1.00 94.56 94 PRO A N 1
ATOM 754 C CA . PRO A 1 94 ? -2.138 1.466 11.304 1.00 94.56 94 PRO A CA 1
ATOM 755 C C . PRO A 1 94 ? -2.519 2.886 11.715 1.00 94.56 94 PRO A C 1
ATOM 757 O O . PRO A 1 94 ? -1.859 3.853 11.343 1.00 94.56 94 PRO A O 1
ATOM 760 N N . LEU A 1 95 ? -3.571 3.005 12.514 1.00 89.69 95 LEU A N 1
ATOM 761 C CA . LEU A 1 95 ? -4.009 4.295 13.036 1.00 89.69 95 LEU A CA 1
ATOM 762 C C . LEU A 1 95 ? -3.181 4.729 14.248 1.00 89.69 95 LEU A C 1
ATOM 764 O O . LEU A 1 95 ? -2.392 3.951 14.782 1.00 89.69 95 LEU A O 1
ATOM 768 N N . ASP A 1 96 ? -3.439 5.944 14.732 1.00 86.44 96 ASP A N 1
ATOM 769 C CA . ASP A 1 96 ? -2.773 6.529 15.904 1.00 86.44 96 ASP A CA 1
ATOM 770 C C . ASP A 1 96 ? -2.930 5.663 17.177 1.00 86.44 96 ASP A C 1
ATOM 772 O O . ASP A 1 96 ? -2.023 5.590 18.002 1.00 86.44 96 ASP A O 1
ATOM 776 N N . ASP A 1 97 ? -4.045 4.935 17.320 1.00 86.31 97 ASP A N 1
ATOM 777 C CA . ASP A 1 97 ? -4.305 3.972 18.411 1.00 86.31 97 ASP A CA 1
ATOM 778 C C . ASP A 1 97 ? -3.762 2.548 18.123 1.00 86.31 97 ASP A C 1
ATOM 780 O O . ASP A 1 97 ? -4.028 1.564 18.834 1.00 86.31 97 ASP A O 1
ATOM 784 N N . GLY A 1 98 ? -3.016 2.418 17.026 1.00 84.75 98 GLY A N 1
ATOM 785 C CA . GLY A 1 98 ? -2.467 1.188 16.471 1.00 84.75 98 GLY A CA 1
ATOM 786 C C . GLY A 1 98 ? -3.502 0.266 15.828 1.00 84.75 98 GLY A C 1
ATOM 787 O O . GLY A 1 98 ? -3.158 -0.871 15.490 1.00 84.75 98 GLY A O 1
ATOM 788 N N . SER A 1 99 ? -4.783 0.651 15.746 1.00 90.38 99 SER A N 1
ATOM 789 C CA . SER A 1 99 ? -5.808 -0.201 15.135 1.00 90.38 99 SER A CA 1
ATOM 790 C C . SER A 1 99 ? -5.564 -0.324 13.636 1.00 90.38 99 SER A C 1
ATOM 792 O O . SER A 1 99 ? -4.909 0.510 13.011 1.00 90.38 99 SER A O 1
ATOM 794 N N . LEU A 1 100 ? -6.017 -1.436 13.069 1.00 96.31 100 LEU A N 1
ATOM 795 C CA . LEU A 1 100 ? -5.810 -1.726 11.659 1.00 96.31 100 LEU A CA 1
ATOM 796 C C . LEU A 1 100 ? -6.986 -1.190 10.831 1.00 96.31 100 LEU A C 1
ATOM 798 O O . LEU A 1 100 ? -8.106 -1.087 11.342 1.00 96.31 100 LEU A O 1
ATOM 802 N N . PRO A 1 101 ? -6.775 -0.878 9.541 1.00 96.75 101 PRO A N 1
ATOM 803 C CA . PRO A 1 101 ? -7.876 -0.648 8.612 1.00 96.75 101 PRO A CA 1
ATOM 804 C C . PRO A 1 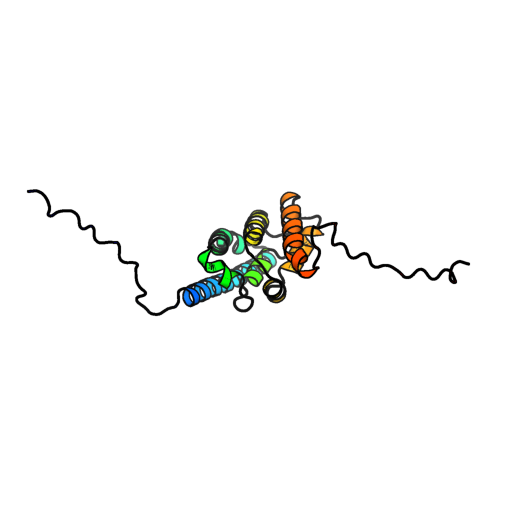101 ? -8.796 -1.875 8.535 1.00 96.75 101 PRO A C 1
ATOM 806 O O . PRO A 1 101 ? -8.457 -2.962 8.998 1.00 96.75 101 PRO A O 1
ATOM 809 N N . ALA A 1 102 ? -9.974 -1.719 7.936 1.00 96.62 102 ALA A N 1
ATOM 810 C CA . ALA A 1 102 ? -10.935 -2.812 7.818 1.00 96.62 102 ALA A CA 1
ATOM 811 C C . ALA A 1 102 ? -10.323 -4.058 7.141 1.00 96.62 102 ALA A C 1
ATOM 813 O O . ALA A 1 102 ? -9.490 -3.947 6.241 1.00 96.62 102 ALA A O 1
ATOM 814 N N . TYR A 1 103 ? -10.746 -5.250 7.570 1.00 97.81 103 TYR A N 1
ATOM 815 C CA . TYR A 1 103 ? -10.175 -6.527 7.120 1.00 97.81 103 TYR A CA 1
ATOM 816 C C . TYR A 1 103 ? -10.143 -6.681 5.592 1.00 97.81 103 TYR A C 1
ATOM 818 O O . TYR A 1 103 ? -9.149 -7.127 5.027 1.00 97.81 103 TYR A O 1
ATOM 826 N N . ASN A 1 104 ? -11.214 -6.276 4.910 1.00 97.81 104 ASN A N 1
ATOM 827 C CA . ASN A 1 104 ? -11.300 -6.302 3.451 1.00 97.81 104 ASN A CA 1
ATOM 828 C C . ASN A 1 104 ? -10.243 -5.412 2.778 1.00 97.81 104 ASN A C 1
ATOM 830 O O . ASN A 1 104 ? -9.645 -5.845 1.800 1.00 97.81 104 ASN A O 1
ATOM 834 N N . ILE A 1 105 ? -9.949 -4.228 3.331 1.00 98.62 105 ILE A N 1
ATOM 835 C CA . ILE A 1 105 ? -8.858 -3.368 2.842 1.00 98.62 105 ILE A CA 1
ATOM 836 C C . ILE A 1 105 ? -7.525 -4.114 2.944 1.00 98.62 105 ILE A C 1
ATOM 838 O O . ILE A 1 105 ? -6.775 -4.154 1.972 1.00 98.62 105 ILE A O 1
ATOM 842 N N . GLN A 1 106 ? -7.250 -4.746 4.090 1.00 98.62 106 GLN A N 1
ATOM 843 C CA . GLN A 1 106 ? -6.018 -5.517 4.292 1.00 98.62 106 GLN A CA 1
ATOM 844 C C . GLN A 1 106 ? -5.913 -6.663 3.277 1.00 98.62 106 GLN A C 1
ATOM 846 O O . GLN A 1 106 ? -4.938 -6.748 2.534 1.00 98.62 106 GLN A O 1
ATOM 851 N N . ARG A 1 107 ? -6.941 -7.519 3.224 1.00 98.50 107 ARG A N 1
ATOM 852 C CA . ARG A 1 107 ? -6.987 -8.723 2.386 1.00 98.50 107 ARG A CA 1
ATOM 853 C C . ARG A 1 107 ? -6.839 -8.393 0.903 1.00 98.50 107 ARG A C 1
ATOM 855 O O . ARG A 1 107 ? -6.042 -9.027 0.217 1.00 98.50 107 ARG A O 1
ATOM 862 N N . ASP A 1 108 ? -7.618 -7.437 0.406 1.00 98.62 108 ASP A N 1
ATOM 863 C CA . ASP A 1 108 ? -7.725 -7.199 -1.033 1.00 98.62 108 ASP A CA 1
ATOM 864 C C . ASP A 1 108 ? -6.505 -6.441 -1.568 1.00 98.62 108 ASP A C 1
ATOM 866 O O . ASP A 1 108 ? -5.990 -6.784 -2.634 1.00 98.62 108 ASP A O 1
ATOM 870 N N . LEU A 1 109 ? -5.978 -5.473 -0.806 1.00 98.75 109 LEU A N 1
ATOM 871 C CA . LEU A 1 109 ? -4.772 -4.747 -1.208 1.00 98.75 109 LEU A CA 1
ATOM 872 C C . LEU A 1 109 ? -3.519 -5.618 -1.109 1.00 98.75 109 LEU A C 1
ATOM 874 O O . LEU A 1 109 ? -2.720 -5.614 -2.039 1.00 98.75 109 LEU A O 1
ATOM 878 N N . MET A 1 110 ? -3.346 -6.416 -0.048 1.00 98.31 110 MET A N 1
ATOM 879 C CA . MET A 1 110 ? -2.203 -7.337 0.031 1.00 98.31 110 MET A CA 1
ATOM 880 C C . MET A 1 110 ? -2.236 -8.390 -1.083 1.00 98.31 110 MET A C 1
ATOM 882 O O . MET A 1 110 ? -1.199 -8.694 -1.675 1.00 98.31 110 MET A O 1
ATOM 886 N N . ALA A 1 111 ? -3.420 -8.909 -1.422 1.00 98.25 111 ALA A N 1
ATOM 887 C CA . ALA A 1 111 ? -3.580 -9.830 -2.543 1.00 98.25 111 ALA A CA 1
ATOM 888 C C . ALA A 1 111 ? -3.243 -9.181 -3.897 1.00 98.25 111 ALA A C 1
ATOM 890 O O . ALA A 1 111 ? -2.628 -9.835 -4.740 1.00 98.25 111 ALA A O 1
ATOM 891 N N . ALA A 1 112 ? -3.616 -7.915 -4.107 1.00 98.25 112 ALA A N 1
ATOM 892 C CA . ALA A 1 112 ? -3.262 -7.169 -5.314 1.00 98.25 112 ALA A CA 1
ATOM 893 C C . ALA A 1 112 ? -1.749 -6.894 -5.393 1.00 98.25 112 ALA A C 1
ATOM 895 O O . ALA A 1 112 ? -1.134 -7.142 -6.427 1.00 98.25 112 ALA A O 1
ATOM 896 N N . LEU A 1 113 ? -1.128 -6.477 -4.284 1.00 98.31 113 LEU A N 1
ATOM 897 C CA . LEU A 1 113 ? 0.314 -6.217 -4.203 1.00 98.31 113 LEU A CA 1
ATOM 898 C C . LEU A 1 113 ? 1.158 -7.454 -4.539 1.00 98.31 113 LEU A C 1
ATOM 900 O O . LEU A 1 113 ? 2.191 -7.323 -5.185 1.00 98.31 113 LEU A O 1
ATOM 904 N N . LEU A 1 114 ? 0.704 -8.657 -4.166 1.00 97.25 114 LEU A N 1
ATOM 905 C CA . LEU A 1 114 ? 1.392 -9.917 -4.485 1.00 97.25 114 LEU A CA 1
ATOM 906 C C . LEU A 1 114 ? 1.469 -10.219 -5.992 1.00 97.25 114 LEU A C 1
ATOM 908 O O . LEU A 1 114 ? 2.222 -11.107 -6.388 1.00 97.25 114 LEU A O 1
ATOM 912 N N . ARG A 1 115 ? 0.671 -9.541 -6.826 1.00 96.25 115 ARG A N 1
ATOM 913 C CA . ARG A 1 115 ? 0.643 -9.730 -8.286 1.00 96.25 115 ARG A CA 1
ATOM 914 C C . ARG A 1 115 ? 1.506 -8.720 -9.035 1.00 96.25 115 ARG A C 1
ATOM 916 O O . ARG A 1 115 ? 1.748 -8.912 -10.223 1.00 96.25 115 ARG A O 1
ATOM 923 N N . LEU A 1 116 ? 1.935 -7.650 -8.370 1.00 97.06 116 LEU A N 1
ATOM 924 C CA . LEU A 1 116 ? 2.709 -6.585 -8.992 1.00 97.06 116 LEU A CA 1
ATOM 925 C C . LEU A 1 116 ? 4.213 -6.878 -8.879 1.00 97.06 116 LEU A C 1
ATOM 927 O O . LEU A 1 116 ? 4.682 -7.240 -7.796 1.00 97.06 116 LEU A O 1
ATOM 931 N N . PRO A 1 117 ? 4.994 -6.687 -9.957 1.00 96.06 117 PRO A N 1
ATOM 932 C CA . PRO A 1 117 ? 6.445 -6.840 -9.937 1.00 96.06 117 PRO A CA 1
ATOM 933 C C . PRO A 1 117 ? 7.108 -5.604 -9.306 1.00 96.06 117 PRO A C 1
ATOM 935 O O . PRO A 1 117 ? 7.772 -4.818 -9.972 1.00 96.06 117 PRO A O 1
ATOM 938 N N . ILE A 1 118 ? 6.883 -5.409 -8.007 1.00 96.38 118 ILE A N 1
ATOM 939 C CA . ILE A 1 118 ? 7.363 -4.246 -7.253 1.00 96.38 118 ILE A CA 1
ATOM 940 C C . ILE A 1 118 ? 8.883 -4.337 -7.072 1.00 96.38 118 ILE A C 1
ATOM 942 O O . ILE A 1 118 ? 9.390 -5.302 -6.495 1.00 96.38 118 ILE A O 1
ATOM 946 N N . ASN A 1 119 ? 9.603 -3.318 -7.543 1.00 92.81 119 ASN A N 1
ATOM 947 C CA . ASN A 1 119 ? 11.061 -3.248 -7.472 1.00 92.81 119 ASN A CA 1
ATOM 948 C C . ASN A 1 119 ? 11.550 -2.416 -6.267 1.00 92.81 119 ASN A C 1
ATOM 950 O O . ASN A 1 119 ? 10.769 -1.865 -5.485 1.00 92.81 119 ASN A O 1
ATOM 954 N N . LYS A 1 120 ? 12.877 -2.338 -6.105 1.00 95.00 120 LYS A N 1
ATOM 955 C CA . LYS A 1 120 ? 13.517 -1.606 -5.006 1.00 95.00 120 LYS A CA 1
ATOM 956 C C . LYS A 1 120 ? 13.203 -0.106 -5.051 1.00 95.00 120 LYS A C 1
ATOM 958 O O . LYS A 1 120 ? 12.940 0.458 -3.989 1.00 95.00 120 LYS A O 1
ATOM 963 N N . GLU A 1 121 ? 13.231 0.533 -6.222 1.00 96.44 121 GLU A N 1
ATOM 964 C CA . GLU A 1 121 ? 12.944 1.968 -6.338 1.00 96.44 121 GLU A CA 1
ATOM 965 C C . GLU A 1 121 ? 11.508 2.283 -5.901 1.00 96.44 121 GLU A C 1
ATOM 967 O O . GLU A 1 121 ? 11.303 3.157 -5.058 1.00 96.44 121 GLU A O 1
ATOM 972 N N . THR A 1 122 ? 10.524 1.506 -6.366 1.00 97.50 122 THR A N 1
ATOM 973 C CA . THR A 1 122 ? 9.113 1.675 -5.997 1.00 97.50 122 THR A CA 1
ATOM 974 C C . THR A 1 122 ? 8.895 1.497 -4.491 1.00 97.50 122 THR A C 1
ATOM 976 O O . THR A 1 122 ? 8.116 2.230 -3.878 1.00 97.50 122 THR A O 1
ATOM 979 N N . LEU A 1 123 ? 9.581 0.541 -3.848 1.00 97.69 123 LEU A N 1
ATOM 980 C CA . LEU A 1 123 ? 9.485 0.333 -2.394 1.00 97.69 123 LEU A CA 1
ATOM 981 C C . LEU A 1 123 ? 10.029 1.516 -1.598 1.00 97.69 123 LEU A C 1
ATOM 983 O O . LEU A 1 123 ? 9.456 1.870 -0.565 1.00 97.69 123 LEU A O 1
ATOM 987 N N . ILE A 1 124 ? 11.136 2.100 -2.061 1.00 97.50 124 ILE A N 1
ATOM 988 C CA . ILE A 1 124 ? 11.754 3.267 -1.429 1.00 97.50 124 ILE A CA 1
ATOM 989 C C . ILE A 1 124 ? 10.837 4.481 -1.583 1.00 97.50 124 ILE A C 1
ATOM 991 O O . ILE A 1 124 ? 10.526 5.115 -0.576 1.00 97.50 124 ILE A O 1
ATOM 995 N N . ALA A 1 125 ? 10.370 4.757 -2.804 1.00 98.12 125 ALA A N 1
ATOM 996 C CA . ALA A 1 125 ? 9.521 5.906 -3.111 1.00 98.12 125 ALA A CA 1
ATOM 997 C C . ALA A 1 125 ? 8.171 5.852 -2.379 1.00 98.12 125 ALA A C 1
ATOM 999 O O . ALA A 1 125 ? 7.737 6.836 -1.783 1.00 98.12 125 ALA A O 1
ATOM 1000 N N . SER A 1 126 ? 7.525 4.683 -2.356 1.00 98.38 126 SER A N 1
ATOM 1001 C CA . SER A 1 126 ? 6.216 4.530 -1.710 1.00 98.38 126 SER A CA 1
ATOM 1002 C C . SER A 1 126 ? 6.290 4.392 -0.193 1.00 98.38 126 SER A C 1
ATOM 1004 O O . SER A 1 126 ? 5.333 4.717 0.507 1.00 98.38 126 SER A O 1
ATOM 1006 N N . GLY A 1 127 ? 7.388 3.848 0.341 1.00 98.19 127 GLY A N 1
ATOM 1007 C CA . GLY A 1 127 ? 7.526 3.505 1.757 1.00 98.19 127 GLY A CA 1
ATOM 1008 C C . GLY A 1 127 ? 6.656 2.327 2.220 1.00 98.19 127 GLY A C 1
ATOM 1009 O O . GLY A 1 127 ? 6.664 1.999 3.411 1.00 98.19 127 GLY A O 1
ATOM 1010 N N . ILE A 1 128 ? 5.939 1.651 1.313 1.00 98.38 128 ILE A N 1
ATOM 1011 C CA . ILE A 1 128 ? 4.974 0.588 1.646 1.00 98.38 128 ILE A CA 1
ATOM 1012 C C . ILE A 1 128 ? 5.618 -0.615 2.352 1.00 98.38 128 ILE A C 1
ATOM 1014 O O . ILE A 1 128 ? 4.988 -1.267 3.188 1.00 98.38 128 ILE A O 1
ATOM 1018 N N . GLY A 1 129 ? 6.907 -0.870 2.100 1.00 97.88 129 GLY A N 1
ATOM 1019 C CA . GLY A 1 129 ? 7.664 -1.933 2.763 1.00 97.88 129 GLY A CA 1
ATOM 1020 C C . GLY A 1 129 ? 7.668 -1.810 4.292 1.00 97.88 129 GLY A C 1
ATOM 1021 O O . GLY A 1 129 ? 7.554 -2.818 4.988 1.00 97.88 129 GLY A O 1
ATOM 1022 N N . LYS A 1 130 ? 7.712 -0.584 4.836 1.00 97.31 130 LYS A N 1
ATOM 1023 C CA . LYS A 1 130 ? 7.682 -0.347 6.293 1.00 97.31 130 LYS A CA 1
ATOM 1024 C C . LYS A 1 130 ? 6.362 -0.807 6.910 1.00 97.31 130 LYS A C 1
ATOM 1026 O O . LYS A 1 130 ? 6.360 -1.424 7.975 1.00 97.31 130 LYS A O 1
ATOM 1031 N N . VAL A 1 131 ? 5.254 -0.553 6.214 1.00 97.88 131 VAL A N 1
ATOM 1032 C CA . VAL A 1 131 ? 3.920 -0.987 6.635 1.00 97.88 131 VAL A CA 1
ATOM 1033 C C . VAL A 1 131 ? 3.829 -2.505 6.602 1.00 97.88 131 VAL A C 1
ATOM 1035 O O . VAL A 1 131 ? 3.423 -3.106 7.589 1.00 97.88 131 VAL A O 1
ATOM 1038 N N . ILE A 1 132 ? 4.295 -3.158 5.536 1.00 98.19 132 ILE A N 1
ATOM 1039 C CA . ILE A 1 132 ? 4.293 -4.626 5.476 1.00 98.19 132 ILE A CA 1
ATOM 1040 C C . ILE A 1 132 ? 5.121 -5.246 6.611 1.00 98.19 132 ILE A C 1
ATOM 1042 O O . ILE A 1 132 ? 4.651 -6.181 7.257 1.00 98.19 132 ILE A O 1
ATOM 1046 N N . VAL A 1 133 ? 6.284 -4.681 6.953 1.00 97.62 133 VAL A N 1
ATOM 1047 C CA . VAL A 1 133 ? 7.065 -5.115 8.128 1.00 97.62 133 VAL A CA 1
ATOM 1048 C C . VAL A 1 133 ? 6.288 -4.939 9.440 1.00 97.62 133 VAL A C 1
ATOM 1050 O O . VAL A 1 133 ? 6.406 -5.770 10.340 1.00 97.62 133 VAL A O 1
ATOM 1053 N N . PHE A 1 134 ? 5.474 -3.890 9.578 1.00 97.19 134 PHE A N 1
ATOM 1054 C CA . PHE A 1 134 ? 4.591 -3.758 10.738 1.00 97.19 134 PHE A CA 1
ATOM 1055 C C . PHE A 1 134 ? 3.589 -4.921 10.815 1.00 97.19 134 PHE A C 1
ATOM 1057 O O . PHE A 1 134 ? 3.430 -5.515 11.883 1.00 97.19 134 PHE A O 1
ATOM 1064 N N . TYR A 1 135 ? 2.956 -5.297 9.698 1.00 97.81 135 TYR A N 1
ATOM 1065 C CA . TYR A 1 135 ? 1.993 -6.407 9.664 1.00 97.81 135 TYR A CA 1
ATOM 1066 C C . TYR A 1 135 ? 2.619 -7.764 10.011 1.00 97.81 135 TYR A C 1
ATOM 1068 O O . TYR A 1 135 ? 1.943 -8.594 10.617 1.00 97.81 135 TYR A O 1
ATOM 1076 N N . THR A 1 136 ? 3.899 -7.998 9.695 1.00 97.69 136 THR A N 1
ATOM 1077 C CA . THR A 1 136 ? 4.579 -9.249 10.087 1.00 97.69 136 THR A CA 1
ATOM 1078 C C . THR A 1 136 ? 4.897 -9.303 11.584 1.00 97.69 136 THR A C 1
ATOM 1080 O O . THR A 1 136 ? 4.877 -10.374 12.196 1.00 97.69 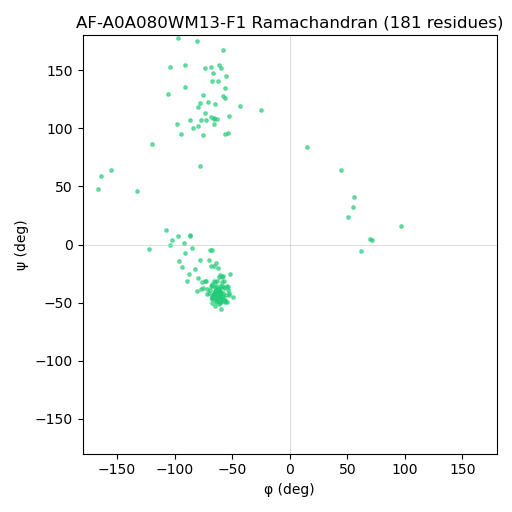136 THR A O 1
ATOM 1083 N N . LYS A 1 137 ? 5.160 -8.151 12.208 1.00 96.56 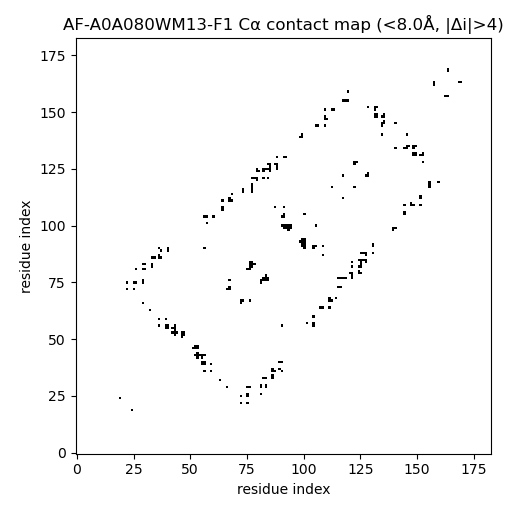137 LYS A N 1
ATOM 1084 C CA . LYS A 1 137 ? 5.536 -8.060 13.629 1.00 96.56 137 LYS A CA 1
ATOM 1085 C C . LYS A 1 137 ? 4.338 -7.923 14.568 1.00 96.56 137 LYS A C 1
ATOM 1087 O O . LYS A 1 137 ? 4.394 -8.387 15.706 1.00 96.56 137 LYS A O 1
ATOM 1092 N N . SER A 1 138 ? 3.265 -7.283 14.115 1.00 94.94 138 SER A N 1
ATOM 1093 C CA . SER A 1 138 ? 2.079 -7.018 14.927 1.00 94.94 138 SER A CA 1
ATOM 1094 C C . SER A 1 138 ? 1.329 -8.303 15.296 1.00 94.94 138 SER A C 1
ATOM 1096 O O . SER A 1 138 ? 1.282 -9.269 14.534 1.00 94.94 138 SER A O 1
ATOM 1098 N N . LYS A 1 139 ? 0.704 -8.300 16.480 1.00 95.44 139 LYS A N 1
ATOM 1099 C CA . LYS A 1 139 ? -0.230 -9.348 16.932 1.00 95.44 139 LYS A CA 1
ATOM 1100 C C . LYS A 1 139 ? -1.689 -9.050 16.558 1.00 95.44 139 LYS A C 1
ATOM 1102 O O . LYS A 1 139 ? -2.548 -9.885 16.803 1.00 95.44 139 LYS A O 1
ATOM 1107 N N . ARG A 1 140 ? -1.972 -7.855 16.020 1.00 95.06 140 ARG A N 1
ATOM 1108 C CA . ARG A 1 140 ? -3.328 -7.402 15.664 1.00 95.06 140 ARG A CA 1
ATOM 1109 C C . ARG A 1 140 ? -3.919 -8.016 14.382 1.00 95.06 140 ARG A C 1
ATOM 1111 O O . ARG A 1 140 ? -5.129 -8.222 14.382 1.00 95.06 140 ARG A O 1
ATOM 1118 N N . PRO A 1 141 ? -3.165 -8.260 13.289 1.00 96.75 141 PRO A N 1
ATOM 1119 C CA . PRO A 1 141 ? -3.765 -8.792 12.069 1.00 96.75 141 PRO A CA 1
ATOM 1120 C C . PRO A 1 141 ? -4.129 -10.269 12.227 1.00 96.75 141 PRO A C 1
ATOM 1122 O O . PRO A 1 141 ? -3.467 -11.013 12.951 1.00 96.75 141 PRO A O 1
ATOM 1125 N N . GLU A 1 142 ? -5.149 -10.711 11.493 1.00 97.50 142 GLU A N 1
ATOM 1126 C CA . GLU A 1 142 ? -5.472 -12.134 11.401 1.00 97.50 142 GLU A CA 1
ATOM 1127 C C . GLU A 1 142 ? -4.317 -12.934 10.784 1.00 97.50 142 GLU A C 1
ATOM 1129 O O . GLU A 1 142 ? -3.549 -12.426 9.962 1.00 97.50 142 GLU A O 1
ATOM 1134 N N . ILE A 1 143 ? -4.242 -14.228 11.110 1.00 97.50 143 ILE A N 1
ATOM 1135 C CA . ILE A 1 143 ? -3.189 -15.138 10.626 1.00 97.50 143 ILE A CA 1
ATOM 1136 C C . ILE A 1 143 ? -3.093 -15.120 9.092 1.00 97.50 143 ILE A C 1
ATOM 1138 O O . ILE A 1 143 ? -1.994 -15.125 8.538 1.00 97.50 143 ILE A O 1
ATOM 1142 N N . GLY A 1 144 ? -4.233 -15.059 8.394 1.00 97.88 144 GLY A N 1
ATOM 1143 C CA . GLY A 1 144 ? -4.271 -14.977 6.932 1.00 97.88 144 GLY A CA 1
ATOM 1144 C C . GLY A 1 144 ? -3.582 -13.724 6.384 1.00 97.88 144 GLY A C 1
ATOM 1145 O O . GLY A 1 144 ? -2.777 -13.829 5.461 1.00 97.88 144 GLY A O 1
ATOM 1146 N N . ILE A 1 145 ? -3.839 -12.564 6.992 1.00 98.50 145 ILE A N 1
ATOM 1147 C CA . ILE A 1 145 ? -3.208 -11.289 6.624 1.00 98.50 145 ILE A CA 1
ATOM 1148 C C . ILE A 1 145 ? -1.717 -11.319 6.951 1.00 98.50 145 ILE A C 1
ATOM 1150 O O . ILE A 1 145 ? -0.889 -10.957 6.117 1.00 98.50 145 ILE A O 1
ATOM 1154 N N . LYS A 1 146 ? -1.354 -11.813 8.138 1.00 98.44 146 LYS A N 1
ATOM 1155 C CA . LYS A 1 146 ? 0.045 -11.920 8.553 1.00 98.44 146 LYS A CA 1
ATOM 1156 C C . LYS A 1 146 ? 0.869 -12.763 7.574 1.00 98.44 146 LYS A C 1
ATOM 1158 O O . LYS A 1 146 ? 1.936 -12.329 7.151 1.00 98.44 146 LYS A O 1
ATOM 1163 N N . ARG A 1 147 ? 0.337 -13.907 7.130 1.00 98.31 147 ARG A N 1
ATOM 1164 C CA . ARG A 1 147 ? 0.978 -14.753 6.107 1.00 98.31 147 ARG A CA 1
ATOM 1165 C C . ARG A 1 147 ? 1.144 -14.042 4.763 1.00 98.31 147 ARG A C 1
ATOM 1167 O O . ARG A 1 147 ? 2.154 -14.240 4.093 1.00 98.31 147 ARG A O 1
ATOM 1174 N N . GLN A 1 148 ? 0.170 -13.229 4.346 1.00 98.44 148 GLN A N 1
ATOM 1175 C CA . GLN A 1 148 ? 0.296 -12.435 3.118 1.00 98.44 148 GLN A CA 1
ATOM 1176 C C . GLN A 1 148 ? 1.404 -11.384 3.247 1.00 98.44 148 GLN A C 1
ATOM 1178 O O . GLN A 1 148 ? 2.221 -11.255 2.338 1.00 98.44 148 GLN A O 1
ATOM 1183 N N . ALA A 1 149 ? 1.486 -10.699 4.390 1.00 98.56 149 ALA A N 1
ATOM 1184 C CA . ALA A 1 149 ? 2.547 -9.736 4.669 1.00 98.56 149 ALA A CA 1
ATOM 1185 C C . ALA A 1 149 ? 3.940 -10.391 4.713 1.00 98.56 149 ALA A C 1
ATOM 1187 O O . ALA A 1 149 ? 4.886 -9.855 4.143 1.00 98.56 149 ALA A O 1
ATOM 1188 N N . GLU A 1 150 ? 4.074 -11.567 5.332 1.00 98.38 150 GLU A N 1
ATOM 1189 C CA . GLU A 1 150 ? 5.329 -12.334 5.354 1.00 98.38 150 GLU A CA 1
ATOM 1190 C C . GLU A 1 150 ? 5.769 -12.739 3.943 1.00 98.38 150 GLU A C 1
ATOM 1192 O O . GLU A 1 150 ? 6.946 -12.611 3.602 1.00 98.38 150 GLU A O 1
ATOM 1197 N N . ARG A 1 151 ? 4.822 -13.157 3.093 1.00 98.25 151 ARG A N 1
ATOM 1198 C CA . ARG A 1 151 ? 5.098 -13.470 1.688 1.00 98.25 151 ARG A CA 1
ATOM 1199 C C . ARG A 1 151 ? 5.544 -12.235 0.906 1.00 98.25 151 ARG A C 1
ATOM 1201 O O . ARG A 1 151 ? 6.552 -12.312 0.216 1.00 98.25 151 ARG A O 1
ATOM 1208 N N . LEU A 1 152 ? 4.838 -11.108 1.035 1.00 98.38 152 LEU A N 1
ATOM 1209 C CA . LEU A 1 152 ? 5.233 -9.840 0.405 1.00 98.38 152 LEU A CA 1
ATOM 1210 C C . LEU A 1 152 ? 6.651 -9.438 0.821 1.00 98.38 152 LEU A C 1
ATOM 1212 O O . LEU A 1 152 ? 7.484 -9.136 -0.027 1.00 98.38 152 LEU A O 1
ATOM 1216 N N . LEU A 1 153 ? 6.946 -9.500 2.122 1.00 97.62 153 LEU A N 1
ATOM 1217 C CA . LEU A 1 153 ? 8.269 -9.184 2.648 1.00 97.62 153 LEU A CA 1
ATOM 1218 C C . LEU A 1 153 ? 9.353 -10.087 2.045 1.00 97.62 153 LEU A C 1
ATOM 1220 O O . LEU A 1 153 ? 10.408 -9.589 1.655 1.00 97.62 153 LEU A O 1
ATOM 1224 N N . ALA A 1 154 ? 9.102 -11.395 1.953 1.00 95.62 154 ALA A N 1
ATOM 1225 C CA . ALA A 1 154 ? 10.039 -12.341 1.357 1.00 95.62 154 ALA A CA 1
ATOM 1226 C C . ALA A 1 154 ? 10.288 -12.050 -0.134 1.00 95.62 154 ALA A C 1
ATOM 1228 O O . ALA A 1 154 ? 11.444 -11.949 -0.539 1.00 95.62 154 ALA A O 1
ATOM 1229 N N . GLU A 1 155 ? 9.232 -11.856 -0.933 1.00 95.06 155 GLU A N 1
ATOM 1230 C CA . GLU A 1 155 ? 9.356 -11.568 -2.372 1.00 95.06 155 GLU A CA 1
ATOM 1231 C C . GLU A 1 155 ? 10.121 -10.265 -2.634 1.00 95.06 155 GLU A C 1
ATOM 1233 O O . GLU A 1 155 ? 10.993 -10.214 -3.496 1.00 95.06 155 GLU A O 1
ATOM 1238 N N . TRP A 1 156 ? 9.849 -9.220 -1.853 1.00 95.69 156 TRP A N 1
ATOM 1239 C CA . TRP A 1 156 ? 10.473 -7.910 -2.035 1.00 95.69 156 TRP A CA 1
ATOM 1240 C C . TRP A 1 156 ? 11.920 -7.841 -1.543 1.00 95.69 156 TRP A C 1
ATOM 1242 O O . TRP A 1 156 ? 12.731 -7.104 -2.100 1.00 95.69 156 TRP A O 1
ATOM 1252 N N . THR A 1 157 ? 12.270 -8.592 -0.495 1.00 92.44 157 THR A N 1
ATOM 1253 C CA . THR A 1 157 ? 13.634 -8.567 0.066 1.00 92.44 157 THR A CA 1
ATOM 1254 C C . THR A 1 157 ? 14.581 -9.550 -0.608 1.00 92.44 157 THR A C 1
ATOM 1256 O O . THR A 1 157 ? 15.787 -9.299 -0.628 1.00 92.44 157 THR A O 1
ATOM 1259 N N . ARG A 1 158 ? 14.071 -10.638 -1.198 1.00 89.62 158 ARG A N 1
ATOM 1260 C CA . ARG A 1 158 ? 14.892 -11.677 -1.836 1.00 89.62 158 ARG A CA 1
ATOM 1261 C C . ARG A 1 158 ? 15.854 -11.113 -2.902 1.00 89.62 158 ARG A C 1
ATOM 1263 O O . ARG A 1 158 ? 17.048 -11.392 -2.779 1.00 89.62 158 ARG A O 1
ATOM 1270 N N . PRO A 1 159 ? 15.425 -10.274 -3.871 1.00 87.25 159 PRO A N 1
ATOM 1271 C CA . PRO A 1 159 ? 16.337 -9.688 -4.860 1.00 87.25 159 PRO A CA 1
ATOM 1272 C C . PRO A 1 159 ? 17.366 -8.730 -4.245 1.00 87.25 159 PRO A C 1
ATOM 1274 O O . PRO A 1 159 ? 18.491 -8.639 -4.725 1.00 87.25 159 PRO A O 1
ATOM 1277 N N . ILE A 1 160 ? 16.998 -8.031 -3.166 1.00 84.12 160 ILE A N 1
ATOM 1278 C CA . ILE A 1 160 ? 17.858 -7.042 -2.499 1.00 84.12 160 ILE A CA 1
ATOM 1279 C C . ILE A 1 160 ? 18.999 -7.732 -1.745 1.00 84.12 160 ILE A C 1
ATOM 1281 O O . ILE A 1 160 ? 20.124 -7.240 -1.738 1.00 84.12 160 ILE A O 1
ATOM 1285 N N . LEU A 1 161 ? 18.714 -8.873 -1.115 1.00 80.06 161 LEU A N 1
ATOM 1286 C CA . LEU A 1 161 ? 19.674 -9.603 -0.286 1.00 80.06 161 LEU A CA 1
ATOM 1287 C C . LEU A 1 161 ? 20.590 -10.543 -1.084 1.00 80.06 161 LEU A C 1
ATOM 1289 O O . LEU A 1 161 ? 21.436 -11.189 -0.473 1.00 80.06 161 LEU A O 1
ATOM 1293 N N . GLN A 1 162 ? 20.409 -10.662 -2.407 1.00 66.69 162 GLN A N 1
ATOM 1294 C CA . GLN A 1 162 ? 21.144 -11.600 -3.276 1.00 66.69 162 GLN A CA 1
ATOM 1295 C C . GLN A 1 162 ? 21.144 -13.060 -2.763 1.00 66.69 162 GLN A C 1
ATOM 1297 O O . GLN A 1 162 ? 22.017 -13.857 -3.100 1.00 66.69 162 GLN A O 1
ATOM 1302 N N . ARG A 1 163 ? 20.160 -13.442 -1.935 1.00 54.91 163 ARG A N 1
ATOM 1303 C CA . ARG A 1 163 ? 20.058 -14.791 -1.364 1.00 54.91 163 ARG A CA 1
ATOM 1304 C C . ARG A 1 163 ? 19.364 -15.706 -2.370 1.00 54.91 163 ARG A C 1
ATOM 1306 O O . ARG A 1 163 ? 18.145 -15.672 -2.508 1.00 54.91 163 ARG A O 1
AT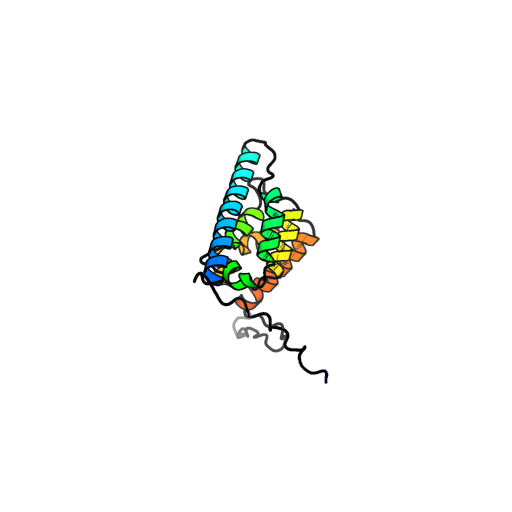OM 1313 N N . SER A 1 164 ? 20.160 -16.495 -3.085 1.00 48.19 164 SER A N 1
ATOM 1314 C CA . SER A 1 164 ? 19.690 -17.594 -3.933 1.00 48.19 164 SER A CA 1
ATOM 1315 C C . SER A 1 164 ? 19.098 -18.730 -3.079 1.00 48.19 164 SER A C 1
ATOM 1317 O O . SER A 1 164 ? 19.670 -19.067 -2.042 1.00 48.19 164 SER A O 1
ATOM 1319 N N . ASP A 1 165 ? 18.004 -19.360 -3.531 1.00 51.62 165 ASP A N 1
ATOM 1320 C CA . ASP A 1 165 ? 17.466 -20.625 -2.973 1.00 51.62 165 ASP A CA 1
ATOM 1321 C C . ASP A 1 165 ? 18.386 -21.834 -3.267 1.00 51.62 165 ASP A C 1
ATOM 1323 O O . ASP A 1 165 ? 18.168 -22.950 -2.795 1.00 51.62 165 ASP A O 1
ATOM 1327 N N . ASP A 1 166 ? 19.449 -21.611 -4.036 1.00 50.75 166 ASP A N 1
ATOM 1328 C CA . ASP A 1 166 ? 20.477 -22.592 -4.337 1.00 50.75 166 ASP A CA 1
ATOM 1329 C C . ASP A 1 166 ? 21.388 -22.760 -3.109 1.00 50.75 166 ASP A C 1
ATOM 1331 O O . ASP A 1 166 ? 22.338 -22.001 -2.904 1.00 50.75 166 ASP A O 1
ATOM 1335 N N . TYR A 1 167 ? 21.088 -23.752 -2.263 1.00 52.31 167 TYR A N 1
ATOM 1336 C CA . TYR A 1 167 ? 21.921 -24.112 -1.105 1.00 52.31 167 TYR A CA 1
ATOM 1337 C C . TYR A 1 167 ? 23.394 -24.339 -1.495 1.00 52.31 167 TYR A C 1
ATOM 1339 O O . TYR A 1 167 ? 24.274 -24.125 -0.666 1.00 52.31 167 TYR A O 1
ATOM 1347 N N . SER A 1 168 ? 23.662 -24.700 -2.757 1.00 55.62 168 SER A N 1
ATOM 1348 C CA . SER A 1 168 ? 25.009 -24.874 -3.314 1.00 55.62 168 SER A CA 1
ATOM 1349 C C . SER A 1 168 ? 25.810 -23.572 -3.462 1.00 55.62 168 SER A C 1
ATOM 1351 O O . SER A 1 168 ? 27.031 -23.618 -3.568 1.00 55.62 168 SER A O 1
ATOM 1353 N N . LYS A 1 169 ? 25.146 -22.408 -3.450 1.00 53.72 169 LYS A N 1
ATOM 1354 C CA . LYS A 1 169 ? 25.757 -21.081 -3.649 1.00 53.72 169 LYS A CA 1
ATOM 1355 C C . LYS A 1 169 ? 25.840 -20.258 -2.368 1.00 53.72 169 LYS A C 1
ATOM 1357 O O . LYS A 1 169 ? 26.077 -19.052 -2.426 1.00 53.72 169 LYS A O 1
ATOM 1362 N N . ARG A 1 170 ? 25.619 -20.878 -1.206 1.00 53.41 170 ARG A N 1
ATOM 1363 C CA . ARG A 1 170 ? 25.872 -20.217 0.076 1.00 53.41 170 ARG A CA 1
ATOM 1364 C C . ARG A 1 170 ? 27.370 -19.963 0.193 1.00 53.41 170 ARG A C 1
ATOM 1366 O O . ARG A 1 170 ? 28.143 -20.893 0.386 1.00 53.41 170 ARG A O 1
ATOM 1373 N N . VAL A 1 171 ? 27.762 -18.700 0.068 1.00 57.84 171 VAL A N 1
ATOM 1374 C CA . VAL A 1 171 ? 29.087 -18.246 0.485 1.00 57.84 171 VAL A CA 1
ATOM 1375 C C . VAL A 1 171 ? 29.062 -18.247 2.007 1.00 57.84 171 VAL A C 1
ATOM 1377 O O . VAL A 1 171 ? 28.349 -17.455 2.624 1.00 57.84 171 VAL A O 1
ATOM 1380 N N . TYR A 1 172 ? 29.752 -19.208 2.606 1.00 60.38 172 TYR A N 1
ATOM 1381 C CA . TYR A 1 172 ? 30.030 -19.181 4.032 1.00 60.38 172 TYR A CA 1
ATOM 1382 C C . TYR A 1 172 ? 31.135 -18.146 4.243 1.00 60.38 172 TYR A C 1
ATOM 1384 O O . TYR A 1 172 ? 32.145 -18.183 3.544 1.00 60.38 172 TYR A O 1
ATOM 1392 N N . GLU A 1 173 ? 30.934 -17.201 5.161 1.00 65.50 173 GLU A N 1
ATOM 1393 C CA . GLU A 1 173 ? 32.058 -16.414 5.665 1.00 65.50 173 GLU A CA 1
ATOM 1394 C C . GLU A 1 173 ? 32.962 -17.378 6.434 1.00 65.50 173 GLU A C 1
ATOM 1396 O O . GLU A 1 173 ? 32.627 -17.826 7.533 1.00 65.50 173 GLU A O 1
ATOM 1401 N N . GLU A 1 174 ? 34.076 -17.759 5.816 1.00 64.75 174 GLU A N 1
ATOM 1402 C CA . GLU A 1 174 ? 35.163 -18.427 6.514 1.00 64.75 174 GLU A CA 1
ATOM 1403 C C . GLU A 1 174 ? 35.785 -17.401 7.456 1.00 64.75 174 GLU A C 1
ATOM 1405 O O . GLU A 1 174 ? 36.382 -16.410 7.036 1.00 64.75 174 GLU A O 1
ATOM 1410 N N . VAL A 1 175 ? 35.578 -17.606 8.753 1.00 71.44 175 VAL A N 1
ATOM 1411 C CA . VAL A 1 175 ? 36.295 -16.850 9.773 1.00 71.44 175 VAL A CA 1
ATOM 1412 C C . VAL A 1 175 ? 37.665 -17.498 9.893 1.00 71.44 175 VAL A C 1
ATOM 1414 O O . VAL A 1 175 ? 37.752 -18.680 10.228 1.00 71.44 175 VAL A O 1
ATOM 1417 N N . ASP A 1 176 ? 38.719 -16.741 9.598 1.00 69.81 176 ASP A N 1
ATOM 1418 C CA . ASP A 1 176 ? 40.093 -17.211 9.752 1.00 69.81 176 ASP A CA 1
ATOM 1419 C C . ASP A 1 176 ? 40.332 -17.488 11.245 1.00 69.81 176 ASP A C 1
ATOM 1421 O O . ASP A 1 176 ? 40.331 -16.582 12.085 1.00 69.81 176 ASP A O 1
ATOM 1425 N N . PHE A 1 177 ? 40.416 -18.766 11.604 1.00 76.12 177 PHE A N 1
ATOM 1426 C CA . PHE A 1 177 ? 40.610 -19.186 12.984 1.00 76.12 177 PHE A CA 1
ATOM 1427 C C . PHE A 1 177 ? 42.078 -18.971 13.353 1.00 76.12 177 PHE A C 1
ATOM 1429 O O . PHE A 1 177 ? 42.939 -19.726 12.905 1.00 76.12 177 PHE A O 1
ATOM 1436 N N . ASP A 1 178 ? 42.371 -17.959 14.177 1.00 77.94 178 ASP A N 1
ATOM 1437 C CA . ASP A 1 178 ? 43.702 -17.786 14.766 1.00 77.94 178 ASP A CA 1
ATOM 1438 C C . ASP A 1 178 ? 43.806 -18.604 16.074 1.00 77.94 178 ASP A C 1
ATOM 1440 O O . ASP A 1 178 ? 43.232 -18.215 17.100 1.00 77.94 178 ASP A O 1
ATOM 1444 N N . PRO A 1 179 ? 44.551 -19.728 16.081 1.00 73.88 179 PRO A N 1
ATOM 1445 C CA . PRO A 1 179 ? 44.680 -20.600 17.247 1.00 73.88 179 PRO A CA 1
ATOM 1446 C C . PRO A 1 179 ? 45.438 -19.961 18.423 1.00 73.88 179 PRO A C 1
ATOM 1448 O O . PRO A 1 179 ? 45.524 -20.573 19.485 1.00 73.88 179 PRO A O 1
ATOM 1451 N N . ARG A 1 180 ? 45.989 -18.748 18.282 1.00 76.25 180 ARG A N 1
ATOM 1452 C CA . ARG A 1 180 ? 46.714 -18.049 19.361 1.00 76.25 180 ARG A CA 1
ATOM 1453 C C . ARG A 1 180 ? 45.805 -17.410 20.410 1.00 76.25 180 ARG A C 1
ATOM 1455 O O . ARG A 1 180 ? 46.299 -17.012 21.459 1.00 76.25 180 ARG A O 1
ATOM 1462 N N . TYR A 1 181 ? 44.505 -17.300 20.140 1.00 68.06 181 TYR A N 1
ATOM 1463 C CA . TYR A 1 181 ? 43.537 -16.679 21.052 1.00 68.06 181 TYR A CA 1
ATOM 1464 C C . TYR A 1 181 ? 42.774 -17.683 21.925 1.00 68.06 181 TYR A C 1
ATOM 1466 O O . TYR A 1 181 ? 41.863 -17.296 22.654 1.00 68.06 181 TYR A O 1
ATOM 1474 N N . VAL A 1 182 ? 43.152 -18.963 21.889 1.00 60.75 182 VAL A N 1
ATOM 1475 C CA . VAL A 1 182 ? 42.601 -19.984 22.785 1.00 60.75 182 VAL A CA 1
ATOM 1476 C C . VAL A 1 182 ? 43.530 -20.102 23.992 1.00 60.75 182 VAL A C 1
ATOM 1478 O O . VAL A 1 182 ? 44.548 -20.788 23.929 1.00 60.75 182 VAL A O 1
ATOM 1481 N N . THR A 1 183 ? 43.203 -19.381 25.069 1.00 56.44 183 THR A N 1
ATOM 1482 C CA . THR A 1 183 ? 43.802 -19.583 26.403 1.00 56.44 183 THR A CA 1
ATOM 1483 C C . THR A 1 183 ? 42.733 -20.041 27.376 1.00 56.44 183 THR A C 1
ATOM 1485 O O . THR A 1 183 ? 41.624 -19.464 27.316 1.00 56.44 183 THR A O 1
#

Radius of gyration: 23.98 Å; Cα contacts (8 Å, |Δi|>4): 160; chains: 1; bounding box: 68×39×87 Å